Protein AF-0000000067771159 (afdb_homodimer)

Radius of gyration: 21.11 Å; Cα contacts (8 Å, |Δi|>4): 779; chains: 2; bounding box: 65×55×81 Å

Sequence (354 aa):
MKESKTNSKRLREYNITFMEEDADRLLLPHNGALVISLNVLYFKIKGVIVDLGSSANIMQWRVLEQAKLTRSIIPATKLLFEFNLTSVTTGGEILLLTNAKGVMKTILFEVVDGDIGYNIILGRPWLHEMKVVPSTYHRLFKFSTPEGIKQIRGDQPAARDMNAISISSSKGKERAAMKESKTNSKRLREYNITFMEEDADRLLLPHNGALVISLNVLYFKIKGVIVDLGSSANIMQWRVLEQAKLTRSIIPATKLLFEFNLTSVTTGGEILLLTNAKGVMKTILFEVVDGDIGYNIILGRPWLHEMKVVPSTYHRLFKFSTPEGIKQIRGDQPAARDMNAISISSSKGKERAA

Organism: Nicotiana tabacum (NCBI:txid4097)

Structure (mmCIF, N/CA/C/O backbone):
data_AF-0000000067771159-model_v1
#
loop_
_entity.id
_entity.type
_entity.pdbx_description
1 pol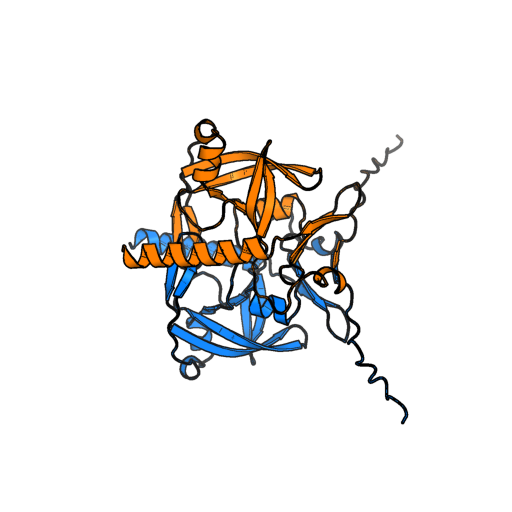ymer 'Uncharacterized protein'
#
loop_
_atom_site.group_PDB
_atom_site.id
_atom_site.type_symbol
_atom_site.label_atom_id
_atom_site.label_alt_id
_atom_site.label_comp_id
_atom_site.label_asym_id
_atom_site.label_entity_id
_atom_site.label_seq_id
_atom_site.pdbx_PDB_ins_code
_atom_site.Cartn_x
_atom_site.Cartn_y
_atom_site.Cartn_z
_atom_site.occupancy
_atom_site.B_iso_or_equiv
_atom_site.auth_seq_id
_atom_site.auth_comp_id
_atom_site.auth_asym_id
_atom_site.auth_atom_id
_atom_site.pdbx_PDB_model_num
ATOM 1 N N . MET A 1 1 ? -37 -10.336 -36.406 1 36.06 1 MET A N 1
ATOM 2 C CA . MET A 1 1 ? -35.625 -10.602 -35.969 1 36.06 1 MET A CA 1
ATOM 3 C C . MET A 1 1 ? -35.469 -10.195 -34.5 1 36.06 1 MET A C 1
ATOM 5 O O . MET A 1 1 ? -35.562 -9.008 -34.156 1 36.06 1 MET A O 1
ATOM 9 N N . LYS A 1 2 ? -35.781 -11.164 -33.594 1 39 2 LYS A N 1
ATOM 10 C CA . LYS A 1 2 ? -35.75 -11.031 -32.125 1 39 2 LYS A CA 1
ATOM 11 C C . LYS A 1 2 ? -34.344 -10.703 -31.641 1 39 2 LYS A C 1
ATOM 13 O O . LYS A 1 2 ? -33.375 -11.422 -31.953 1 39 2 LYS A O 1
ATOM 18 N N . GLU A 1 3 ? -34.031 -9.484 -31.375 1 35.53 3 GLU A N 1
ATOM 19 C CA . GLU A 1 3 ? -32.781 -9.062 -30.719 1 35.53 3 GLU A CA 1
ATOM 20 C C . GLU A 1 3 ? -32.594 -9.812 -29.406 1 35.53 3 GLU A C 1
ATOM 22 O O . GLU A 1 3 ? -33.469 -9.797 -28.531 1 35.53 3 GLU A O 1
ATOM 27 N N . SER A 1 4 ? -31.984 -10.992 -29.422 1 32.31 4 SER A N 1
ATOM 28 C CA . SER A 1 4 ? -31.5 -11.633 -28.203 1 32.31 4 SER A CA 1
ATOM 29 C C . SER A 1 4 ? -30.688 -10.656 -27.359 1 32.31 4 SER A C 1
ATOM 31 O O . SER A 1 4 ? -29.625 -10.203 -27.766 1 32.31 4 SER A O 1
ATOM 33 N N . LYS A 1 5 ? -31.375 -9.875 -26.578 1 38.28 5 LYS A N 1
ATOM 34 C CA . LYS A 1 5 ? -30.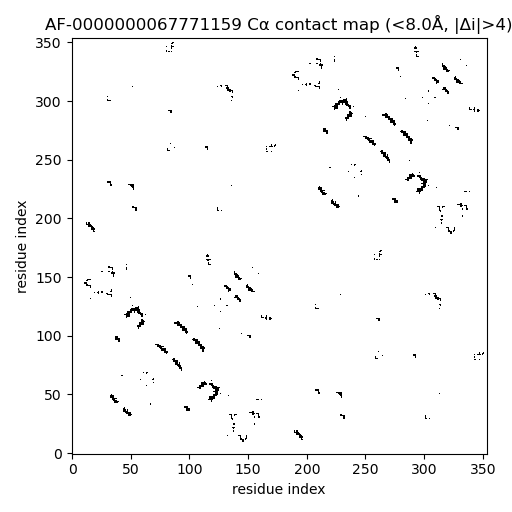688 -9.188 -25.484 1 38.28 5 LYS A CA 1
ATOM 35 C C . LYS A 1 5 ? -29.719 -10.133 -24.766 1 38.28 5 LYS A C 1
ATOM 37 O O . LYS A 1 5 ? -30.156 -11.117 -24.156 1 38.28 5 LYS A O 1
ATOM 42 N N . THR A 1 6 ? -28.562 -10.484 -25.344 1 33.16 6 THR A N 1
ATOM 43 C CA . THR A 1 6 ? -27.531 -11.125 -24.547 1 33.16 6 THR A CA 1
ATOM 44 C C . THR A 1 6 ? -27.469 -10.539 -23.141 1 33.16 6 THR A C 1
ATOM 46 O O . THR A 1 6 ? -27.203 -9.344 -22.969 1 33.16 6 THR A O 1
ATOM 49 N N . ASN A 1 7 ? -28.297 -10.883 -22.281 1 37.25 7 ASN A N 1
ATOM 50 C CA . ASN A 1 7 ? -28.141 -10.656 -20.844 1 37.25 7 ASN A CA 1
ATOM 51 C C . ASN A 1 7 ? -26.719 -10.922 -20.375 1 37.25 7 ASN A C 1
ATOM 53 O O . ASN A 1 7 ? -26.297 -12.078 -20.266 1 37.25 7 ASN A O 1
ATOM 57 N N . SER A 1 8 ? -25.766 -10.32 -20.938 1 39.59 8 SER A N 1
ATOM 58 C CA . SER A 1 8 ? -24.453 -10.469 -20.312 1 39.59 8 SER A CA 1
ATOM 59 C C . SER A 1 8 ? -24.578 -10.586 -18.797 1 39.59 8 SER A C 1
ATOM 61 O O . SER A 1 8 ? -25.141 -9.703 -18.141 1 39.59 8 SER A O 1
ATOM 63 N N . LYS A 1 9 ? -24.938 -11.641 -18.297 1 38.69 9 LYS A N 1
ATOM 64 C CA . LYS A 1 9 ? -24.938 -11.961 -16.875 1 38.69 9 LYS A CA 1
ATOM 65 C C . LYS A 1 9 ? -23.828 -11.227 -16.141 1 38.69 9 LYS A C 1
ATOM 67 O O . LYS A 1 9 ? -22.641 -11.539 -16.312 1 38.69 9 LYS A O 1
ATOM 72 N N . ARG A 1 10 ? -23.891 -9.992 -15.984 1 45.91 10 ARG A N 1
ATOM 73 C CA . ARG A 1 10 ? -22.984 -9.297 -15.07 1 45.91 10 ARG A CA 1
ATOM 74 C C . ARG A 1 10 ? -22.766 -10.109 -13.805 1 45.91 10 ARG A C 1
ATOM 76 O O . ARG A 1 10 ? -23.719 -10.492 -13.125 1 45.91 10 ARG A O 1
ATOM 83 N N . LEU A 1 11 ? -21.797 -10.992 -13.781 1 52.62 11 LEU A N 1
ATOM 84 C CA . LEU A 1 11 ? -21.422 -11.727 -12.586 1 52.62 11 LEU A CA 1
ATOM 85 C C . LEU A 1 11 ? -21.703 -10.906 -11.328 1 52.62 11 LEU A C 1
ATOM 87 O O . LEU A 1 11 ? -21.422 -9.711 -11.289 1 52.62 11 LEU A O 1
ATOM 91 N N . ARG A 1 12 ? -22.703 -11.258 -10.594 1 59.88 12 ARG A N 1
ATOM 92 C CA . ARG A 1 12 ? -23.094 -10.617 -9.344 1 59.88 12 ARG A CA 1
ATOM 93 C C . ARG A 1 12 ? -21.859 -10.258 -8.516 1 59.88 12 ARG A C 1
ATOM 95 O O . ARG A 1 12 ? -21 -11.102 -8.266 1 59.88 12 ARG A O 1
ATOM 102 N N . GLU A 1 13 ? -21.422 -9.008 -8.555 1 77.5 13 GLU A N 1
ATOM 103 C CA . GLU A 1 13 ? -20.359 -8.539 -7.664 1 77.5 13 GLU A CA 1
ATOM 104 C C . GLU A 1 13 ? -20.938 -8.125 -6.312 1 77.5 13 GLU A C 1
ATOM 106 O O . GLU A 1 13 ? -21.984 -7.488 -6.242 1 77.5 13 GLU A O 1
ATOM 111 N N . TYR A 1 14 ? -20.375 -8.742 -5.352 1 87.56 14 TYR A N 1
ATOM 112 C CA . TYR A 1 14 ? -20.766 -8.469 -3.973 1 87.56 14 TYR A CA 1
ATOM 113 C C . TYR A 1 14 ? -20.062 -7.234 -3.439 1 87.56 14 TYR A C 1
ATOM 115 O O . TYR A 1 14 ? -18.922 -6.953 -3.824 1 87.56 14 TYR A O 1
ATOM 123 N N . ASN A 1 15 ? -20.812 -6.559 -2.633 1 94.75 15 ASN A N 1
ATOM 124 C CA . ASN A 1 15 ? -20.203 -5.402 -1.986 1 94.75 15 ASN A CA 1
ATOM 125 C C . ASN A 1 15 ? -19.203 -5.816 -0.907 1 94.75 15 ASN A C 1
ATOM 127 O O . ASN A 1 15 ? -19.484 -6.711 -0.106 1 94.75 15 ASN A O 1
ATOM 131 N N . ILE A 1 16 ? -18.109 -5.297 -0.952 1 97.75 16 ILE A N 1
ATOM 132 C CA . ILE A 1 16 ? -17.094 -5.562 0.052 1 97.75 16 ILE A CA 1
ATOM 133 C C . ILE A 1 16 ? -17.312 -4.66 1.265 1 97.75 16 ILE A C 1
ATOM 135 O O . ILE A 1 16 ? -17.438 -3.441 1.125 1 97.75 16 ILE A O 1
ATOM 139 N N . THR A 1 17 ? -17.328 -5.27 2.465 1 98.12 17 THR A N 1
ATOM 140 C CA . THR A 1 17 ? -17.625 -4.508 3.672 1 98.12 17 THR A CA 1
ATOM 141 C C . THR A 1 17 ? -16.562 -4.746 4.742 1 98.12 17 THR A C 1
ATOM 143 O O . THR A 1 17 ? -16.125 -5.883 4.945 1 98.12 17 THR A O 1
ATOM 146 N N . PHE A 1 18 ? -16.141 -3.709 5.363 1 97.88 18 PHE A N 1
ATOM 147 C CA . PHE A 1 18 ? -15.281 -3.76 6.535 1 97.88 18 PHE A CA 1
ATOM 148 C C . PHE A 1 18 ? -16 -3.238 7.77 1 97.88 18 PHE A C 1
ATOM 150 O O . PHE A 1 18 ? -16.656 -2.195 7.715 1 97.88 18 PHE A O 1
ATOM 157 N N . MET A 1 19 ? -15.898 -3.951 8.781 1 95.56 19 MET A N 1
ATOM 158 C CA . MET A 1 19 ? -16.5 -3.604 10.07 1 95.56 19 MET A CA 1
ATOM 159 C C . MET A 1 19 ? -15.438 -3.561 11.172 1 95.56 19 MET A C 1
ATOM 161 O O . MET A 1 19 ? -14.352 -4.109 11.008 1 95.56 19 MET A O 1
ATOM 165 N N . GLU A 1 20 ? -15.789 -2.889 12.266 1 92.56 20 GLU A N 1
ATOM 166 C CA . GLU A 1 20 ? -14.859 -2.84 13.391 1 92.56 20 GLU A CA 1
ATOM 167 C C . GLU A 1 20 ? -14.531 -4.242 13.898 1 92.56 20 GLU A C 1
ATOM 169 O O . GLU A 1 20 ? -13.406 -4.496 14.336 1 92.56 20 GLU A O 1
ATOM 174 N N . GLU A 1 21 ? -15.484 -5.152 13.766 1 93.62 21 GLU A N 1
ATOM 175 C CA . GLU A 1 21 ? -15.32 -6.527 14.219 1 93.62 21 GLU A CA 1
ATOM 176 C C . GLU A 1 21 ? -14.227 -7.246 13.43 1 93.62 21 GLU A C 1
ATOM 178 O O . GLU A 1 21 ? -13.688 -8.258 13.883 1 93.62 21 GLU A O 1
ATOM 183 N N . ASP A 1 22 ? -13.938 -6.75 12.266 1 95.38 22 ASP A N 1
ATOM 184 C CA . ASP A 1 22 ? -12.867 -7.328 11.461 1 95.38 22 ASP A CA 1
ATOM 185 C C . ASP A 1 22 ? -11.523 -7.199 12.164 1 95.38 22 ASP A C 1
ATOM 187 O O . ASP A 1 22 ? -10.578 -7.934 11.852 1 95.38 22 ASP A O 1
ATOM 191 N N . ALA A 1 23 ? -11.398 -6.258 13.125 1 93.31 23 ALA A N 1
ATOM 192 C CA . ALA A 1 23 ? -10.133 -6.004 13.805 1 93.31 23 ALA A CA 1
ATOM 193 C C . ALA A 1 23 ? -10.109 -6.652 15.18 1 93.31 23 ALA A C 1
ATOM 195 O O . ALA A 1 23 ? -9.133 -6.508 15.93 1 93.31 23 ALA A O 1
ATOM 196 N N . ASP A 1 24 ? -11.094 -7.383 15.594 1 88.88 24 ASP A N 1
ATOM 197 C CA . ASP A 1 24 ? -11.258 -7.871 16.953 1 88.88 24 ASP A CA 1
ATOM 198 C C . ASP A 1 24 ? -10.141 -8.844 17.344 1 88.88 24 ASP A C 1
ATOM 200 O O . ASP A 1 24 ? -9.719 -8.891 18.5 1 88.88 24 ASP A O 1
ATOM 204 N N . ARG A 1 25 ? -9.586 -9.539 16.516 1 87.38 25 ARG A N 1
ATOM 205 C CA . ARG A 1 25 ? -8.602 -10.57 16.844 1 87.38 25 ARG A CA 1
ATOM 206 C C . ARG A 1 25 ? -7.188 -10.008 16.812 1 87.38 25 ARG A C 1
ATOM 208 O O . ARG A 1 25 ? -6.223 -10.719 17.125 1 87.38 25 ARG A O 1
ATOM 215 N N . LEU A 1 26 ? -7.102 -8.758 16.672 1 91.19 26 LEU A N 1
ATOM 216 C CA . LEU A 1 26 ? -5.785 -8.164 16.5 1 91.19 26 LEU A CA 1
ATOM 217 C C . LEU A 1 26 ? -5.293 -7.531 17.797 1 91.19 26 LEU A C 1
ATOM 219 O O . LEU A 1 26 ? -6.094 -7.094 18.625 1 91.19 26 LEU A O 1
ATOM 223 N N . LEU A 1 27 ? -4.02 -7.621 18 1 89.94 27 LEU A N 1
ATOM 224 C CA . LEU A 1 27 ? -3.371 -6.828 19.047 1 89.94 27 LEU A CA 1
ATOM 225 C C . LEU A 1 27 ? -3.254 -5.367 18.625 1 89.94 27 LEU A C 1
ATOM 227 O O . LEU A 1 27 ? -2.475 -5.039 17.719 1 89.94 27 LEU A O 1
ATOM 231 N N . LEU A 1 28 ? -4.055 -4.527 19.312 1 87.19 28 LEU A N 1
ATOM 232 C CA . LEU A 1 28 ? -4.055 -3.102 19 1 87.19 28 LEU A CA 1
ATOM 233 C C . LEU A 1 28 ? -3.428 -2.297 20.125 1 87.19 28 LEU A C 1
ATOM 235 O O . LEU A 1 28 ? -3.475 -2.713 21.297 1 87.19 28 LEU A O 1
ATOM 239 N N . PRO A 1 29 ? -2.893 -1.145 19.859 1 88.56 29 PRO A N 1
ATOM 240 C CA . PRO A 1 29 ? -2.627 -0.574 18.547 1 88.56 29 PRO A CA 1
ATOM 241 C C . PRO A 1 29 ? -1.479 -1.272 17.812 1 88.56 29 PRO A C 1
ATOM 243 O O . PRO A 1 29 ? -0.676 -1.965 18.453 1 88.56 29 PRO A O 1
ATOM 246 N N . HIS A 1 30 ? -1.478 -1.243 16.484 1 89.56 30 HIS A N 1
ATOM 247 C CA . HIS A 1 30 ? -0.377 -1.76 15.688 1 89.56 30 HIS A CA 1
ATOM 248 C C . HIS A 1 30 ? -0.107 -0.863 14.484 1 89.56 30 HIS A C 1
ATOM 250 O O . HIS A 1 30 ? -0.927 -0.006 14.141 1 89.56 30 HIS A O 1
ATOM 256 N N . ASN A 1 31 ? 1.05 -1.065 13.852 1 89.38 31 ASN A N 1
ATOM 257 C CA . ASN A 1 31 ? 1.442 -0.383 12.617 1 89.38 31 ASN A CA 1
ATOM 258 C C . ASN A 1 31 ? 2.074 -1.347 11.617 1 89.38 31 ASN A C 1
ATOM 260 O O . ASN A 1 31 ? 2.918 -0.949 10.812 1 89.38 31 ASN A O 1
ATOM 264 N N . GLY A 1 32 ? 1.681 -2.496 11.766 1 91.75 32 GLY A N 1
ATOM 265 C CA . GLY A 1 32 ? 2.291 -3.527 10.945 1 91.75 32 GLY A CA 1
ATOM 266 C C . GLY A 1 32 ? 1.777 -3.533 9.516 1 91.75 32 GLY A C 1
ATOM 267 O O . GLY A 1 32 ? 0.636 -3.145 9.266 1 91.75 32 GLY A O 1
ATOM 268 N N . ALA A 1 33 ? 2.572 -3.994 8.641 1 94.62 33 ALA A N 1
ATOM 269 C CA . ALA A 1 33 ? 2.18 -4.195 7.246 1 94.62 33 ALA A CA 1
ATOM 270 C C . ALA A 1 33 ? 1.234 -5.383 7.105 1 94.62 33 ALA A C 1
ATOM 272 O O . ALA A 1 33 ? 1.029 -6.137 8.062 1 94.62 33 ALA A O 1
ATOM 273 N N . LEU A 1 34 ? 0.601 -5.438 5.973 1 97.38 34 LEU A N 1
ATOM 274 C CA . LEU A 1 34 ? -0.256 -6.578 5.676 1 97.38 34 LEU A CA 1
ATOM 275 C C . LEU A 1 34 ? 0.542 -7.703 5.023 1 97.38 34 LEU A C 1
ATOM 277 O O . LEU A 1 34 ? 0.787 -7.672 3.814 1 97.38 34 LEU A O 1
ATOM 281 N N . VAL A 1 35 ? 0.933 -8.633 5.883 1 96.88 35 VAL A N 1
ATOM 282 C CA . VAL A 1 35 ? 1.697 -9.797 5.438 1 96.88 35 VAL A CA 1
ATOM 283 C C . VAL A 1 35 ? 0.819 -11.039 5.488 1 96.88 35 VAL A C 1
ATOM 285 O O . VAL A 1 35 ? 0.224 -11.344 6.523 1 96.88 35 VAL A O 1
ATOM 288 N N . ILE A 1 36 ? 0.768 -11.719 4.344 1 97.94 36 ILE A N 1
ATOM 289 C CA . ILE A 1 36 ? -0.101 -12.891 4.242 1 97.94 36 ILE A CA 1
ATOM 290 C C . ILE A 1 36 ? 0.695 -14.078 3.709 1 97.94 36 ILE A C 1
ATOM 292 O O . ILE A 1 36 ? 1.914 -14 3.545 1 97.94 36 ILE A O 1
ATOM 296 N N . SER A 1 37 ? -0.02 -15.188 3.629 1 97.81 37 SER A N 1
ATOM 297 C CA . SER A 1 37 ? 0.434 -16.344 2.854 1 97.81 37 SER A CA 1
ATOM 298 C C . SER A 1 37 ? -0.396 -16.516 1.587 1 97.81 37 SER A C 1
ATOM 300 O O . SER A 1 37 ? -1.604 -16.266 1.591 1 97.81 37 SER A O 1
ATOM 302 N N . LEU A 1 38 ? 0.254 -16.891 0.572 1 98.25 38 LEU A N 1
ATOM 303 C CA . LEU A 1 38 ? -0.395 -17.078 -0.72 1 98.25 38 LEU A CA 1
ATOM 304 C C . LEU A 1 38 ? 0.023 -18.406 -1.343 1 98.25 38 LEU A C 1
ATOM 306 O O . LEU A 1 38 ? 1.2 -18.766 -1.307 1 98.25 38 LEU A O 1
ATOM 310 N N . ASN A 1 39 ? -0.953 -19.109 -1.887 1 98.5 39 ASN A N 1
ATOM 311 C CA . ASN A 1 39 ? -0.613 -20.312 -2.629 1 98.5 39 ASN A CA 1
ATOM 312 C C . ASN A 1 39 ? -0.165 -20 -4.051 1 98.5 39 ASN A C 1
ATOM 314 O O . ASN A 1 39 ? -0.888 -19.328 -4.801 1 98.5 39 ASN A O 1
ATOM 318 N N . VAL A 1 40 ? 0.96 -20.375 -4.344 1 98.31 40 VAL A N 1
ATOM 319 C CA . VAL A 1 40 ? 1.534 -20.266 -5.68 1 98.31 40 VAL A CA 1
ATOM 320 C C . VAL A 1 40 ? 1.913 -21.656 -6.191 1 98.31 40 VAL A C 1
ATOM 322 O O . VAL A 1 40 ? 2.725 -22.344 -5.578 1 98.31 40 VAL A O 1
ATOM 325 N N . LEU A 1 41 ? 1.349 -22 -7.305 1 97.25 41 LEU A N 1
ATOM 326 C CA . LEU A 1 41 ? 1.448 -23.375 -7.77 1 97.25 41 LEU A CA 1
ATOM 327 C C 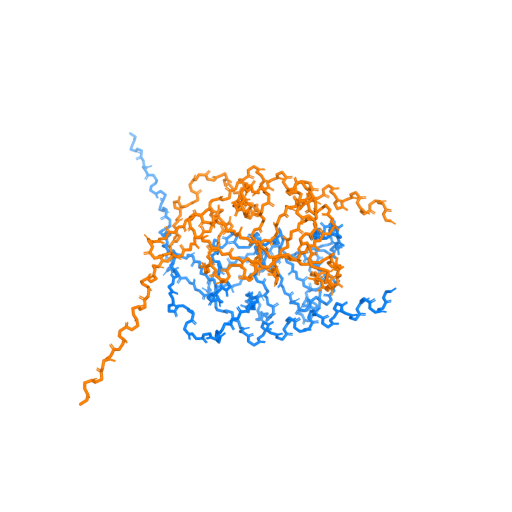. LEU A 1 41 ? 1.084 -24.359 -6.652 1 97.25 41 LEU A C 1
ATOM 329 O O . LEU A 1 41 ? -0.033 -24.312 -6.129 1 97.25 41 LEU A O 1
ATOM 333 N N . TYR A 1 42 ? 1.995 -25.188 -6.18 1 95.06 42 TYR A N 1
ATOM 334 C CA . TYR A 1 42 ? 1.705 -26.172 -5.145 1 95.06 42 TYR A CA 1
ATOM 335 C C . TYR A 1 42 ? 2.361 -25.797 -3.824 1 95.06 42 TYR A C 1
ATOM 337 O O . TYR A 1 42 ? 2.381 -26.594 -2.881 1 95.06 42 TYR A O 1
ATOM 345 N N . PHE A 1 43 ? 2.775 -24.547 -3.744 1 97.12 43 PHE A N 1
ATOM 346 C CA . PHE A 1 43 ? 3.486 -24.094 -2.557 1 97.12 43 PHE A CA 1
ATOM 347 C C . PHE A 1 43 ? 2.684 -23.031 -1.819 1 97.12 43 PHE A C 1
ATOM 349 O O . PHE A 1 43 ? 2.062 -22.172 -2.445 1 97.12 43 PHE A O 1
ATOM 356 N N . LYS A 1 44 ? 2.662 -23.203 -0.556 1 97.38 44 LYS A N 1
ATOM 357 C CA . LYS A 1 44 ? 2.199 -22.094 0.271 1 97.38 44 LYS A CA 1
ATOM 358 C C . LYS A 1 44 ? 3.35 -21.156 0.624 1 97.38 44 LYS A C 1
ATOM 360 O O . LYS A 1 44 ? 4.23 -21.516 1.406 1 97.38 44 LYS A O 1
ATOM 365 N N . ILE A 1 45 ? 3.355 -20 0.049 1 97.19 45 ILE A N 1
ATOM 366 C CA . ILE A 1 45 ? 4.441 -19.062 0.267 1 97.19 45 ILE A CA 1
ATOM 367 C C . ILE A 1 45 ? 4.074 -18.109 1.401 1 97.19 45 ILE A C 1
ATOM 369 O O . ILE A 1 45 ? 3.039 -17.438 1.349 1 97.19 45 ILE A O 1
ATOM 373 N N . LYS A 1 46 ? 4.898 -18.031 2.42 1 95.56 46 LYS A N 1
ATOM 374 C CA . LYS A 1 46 ? 4.758 -17.094 3.518 1 95.56 46 LYS A CA 1
ATOM 375 C C . LYS A 1 46 ? 5.535 -15.805 3.234 1 95.56 46 LYS A C 1
ATOM 377 O O . LYS A 1 46 ? 6.305 -15.734 2.273 1 95.56 46 LYS A O 1
ATOM 382 N N . GLY A 1 47 ? 5.227 -14.781 4.039 1 94.38 47 GLY A N 1
ATOM 383 C CA . GLY A 1 47 ? 5.984 -13.555 3.891 1 94.38 47 GLY A CA 1
ATOM 384 C C . GLY A 1 47 ? 5.641 -12.789 2.627 1 94.38 47 GLY A C 1
ATOM 385 O O . GLY A 1 47 ? 6.527 -12.266 1.95 1 94.38 47 GLY A O 1
ATOM 386 N N . VAL A 1 48 ? 4.363 -12.805 2.266 1 96.88 48 VAL A N 1
ATOM 387 C CA . VAL A 1 48 ? 3.854 -12.055 1.122 1 96.88 48 VAL A CA 1
ATOM 388 C C . VAL A 1 48 ? 3.283 -10.719 1.595 1 96.88 48 VAL A C 1
ATOM 390 O O . VAL A 1 48 ? 2.297 -10.688 2.336 1 96.88 48 VAL A O 1
ATOM 393 N N . ILE A 1 49 ? 3.893 -9.648 1.182 1 96 49 ILE A N 1
ATOM 394 C CA . ILE A 1 49 ? 3.402 -8.344 1.606 1 96 49 ILE A CA 1
ATOM 395 C C . ILE A 1 49 ? 2.48 -7.766 0.537 1 96 49 ILE A C 1
ATOM 397 O O . ILE A 1 49 ? 2.734 -7.914 -0.661 1 96 49 ILE A O 1
ATOM 401 N N . VAL A 1 50 ? 1.332 -7.23 0.944 1 97.5 50 VAL A N 1
ATOM 402 C CA . VAL A 1 50 ? 0.415 -6.5 0.074 1 97.5 50 VAL A CA 1
ATOM 403 C C . VAL A 1 50 ? 0.821 -5.027 0.013 1 97.5 50 VAL A C 1
ATOM 405 O O . VAL A 1 50 ? 0.861 -4.348 1.039 1 97.5 50 VAL A O 1
ATOM 408 N N . ASP A 1 51 ? 1.146 -4.551 -1.154 1 94.88 51 ASP A N 1
ATOM 409 C CA . ASP A 1 51 ? 1.695 -3.205 -1.28 1 94.88 51 ASP A CA 1
ATOM 410 C C . ASP A 1 51 ? 1.002 -2.432 -2.4 1 94.88 51 ASP A C 1
ATOM 412 O O . ASP A 1 51 ? 1.372 -2.557 -3.568 1 94.88 51 ASP A O 1
ATOM 416 N N . LEU A 1 52 ? 0.121 -1.478 -2.041 1 96.06 52 LEU A N 1
ATOM 417 C CA . LEU A 1 52 ? -0.623 -0.67 -3.002 1 96.06 52 LEU A CA 1
ATOM 418 C C . LEU A 1 52 ? 0.301 0.309 -3.719 1 96.06 52 LEU A C 1
ATOM 420 O O . LEU A 1 52 ? -0.076 0.891 -4.738 1 96.06 52 LEU A O 1
ATOM 424 N N . GLY A 1 53 ? 1.444 0.481 -3.213 1 92.62 53 GLY A N 1
ATOM 425 C CA . GLY A 1 53 ? 2.395 1.401 -3.818 1 92.62 53 GLY A CA 1
ATOM 426 C C . GLY A 1 53 ? 3.232 0.761 -4.91 1 92.62 53 GLY A C 1
ATOM 427 O O . GLY A 1 53 ? 3.893 1.458 -5.68 1 92.62 53 GLY A O 1
ATOM 428 N N . SER A 1 54 ? 3.191 -0.511 -4.988 1 92.75 54 SER A N 1
ATOM 429 C CA . SER A 1 54 ? 4.047 -1.216 -5.938 1 92.75 54 SER A CA 1
ATOM 430 C C . SER A 1 54 ? 3.344 -1.4 -7.277 1 92.75 54 SER A C 1
ATOM 432 O O . SER A 1 54 ? 2.223 -1.912 -7.332 1 92.75 54 SER A O 1
ATOM 434 N N . SER A 1 55 ? 4.023 -1.025 -8.32 1 92.81 55 SER A N 1
ATOM 435 C CA . SER A 1 55 ? 3.475 -1.14 -9.664 1 92.81 55 SER A CA 1
ATOM 436 C C . SER A 1 55 ? 3.736 -2.523 -10.25 1 92.81 55 SER A C 1
ATOM 438 O O . SER A 1 55 ? 3.33 -2.811 -11.383 1 92.81 55 SER A O 1
ATOM 440 N N . ALA A 1 56 ? 4.332 -3.385 -9.477 1 94.56 56 ALA A N 1
ATOM 441 C CA . ALA A 1 56 ? 4.664 -4.73 -9.938 1 94.56 56 ALA A CA 1
ATOM 442 C C . ALA A 1 56 ? 4.449 -5.758 -8.836 1 94.56 56 ALA A C 1
ATOM 444 O O . ALA A 1 56 ? 4.43 -5.414 -7.648 1 94.56 56 ALA A O 1
ATOM 445 N N . ASN A 1 57 ? 4.207 -6.996 -9.289 1 97.19 57 ASN A N 1
ATOM 446 C CA . ASN A 1 57 ? 4.41 -8.133 -8.398 1 97.19 57 ASN A CA 1
ATOM 447 C C . ASN A 1 57 ? 5.871 -8.578 -8.391 1 97.19 57 ASN A C 1
ATOM 449 O O . ASN A 1 57 ? 6.465 -8.789 -9.445 1 97.19 57 ASN A O 1
ATOM 453 N N . ILE A 1 58 ? 6.402 -8.734 -7.211 1 95.62 58 ILE A N 1
ATOM 454 C CA . ILE A 1 58 ? 7.828 -9.039 -7.109 1 95.62 58 ILE A CA 1
ATOM 455 C C . ILE A 1 58 ? 8.023 -10.344 -6.344 1 95.62 58 ILE A C 1
ATOM 457 O O . ILE A 1 58 ? 7.355 -10.586 -5.332 1 95.62 58 ILE A O 1
ATOM 461 N N . MET A 1 59 ? 8.891 -11.164 -6.832 1 96.31 59 MET A N 1
ATOM 462 C CA . MET A 1 59 ? 9.266 -12.398 -6.152 1 96.31 59 MET A CA 1
ATOM 463 C C . MET A 1 59 ? 10.781 -12.5 -6.008 1 96.31 59 MET A C 1
ATOM 465 O O . MET A 1 59 ? 11.516 -12.219 -6.953 1 96.31 59 MET A O 1
ATOM 469 N N . GLN A 1 60 ? 11.164 -12.914 -4.898 1 94.12 60 GLN A N 1
ATOM 470 C CA . GLN A 1 60 ? 12.594 -13.078 -4.645 1 94.12 60 GLN A CA 1
ATOM 471 C C . GLN A 1 60 ? 13.141 -14.312 -5.352 1 94.12 60 GLN A C 1
ATOM 473 O O . GLN A 1 60 ? 12.484 -15.359 -5.383 1 94.12 60 GLN A O 1
ATOM 478 N N . TRP A 1 61 ? 14.32 -14.164 -5.758 1 94.06 61 TRP A N 1
ATOM 479 C CA . TRP A 1 61 ? 15 -15.258 -6.441 1 94.06 61 TRP A CA 1
ATOM 480 C C . TRP A 1 61 ? 15.07 -16.5 -5.555 1 94.06 61 TRP A C 1
ATOM 482 O O . TRP A 1 61 ? 14.891 -17.625 -6.031 1 94.06 61 TRP A O 1
ATOM 492 N N . ARG A 1 62 ? 15.32 -16.312 -4.316 1 92.88 62 ARG A N 1
ATOM 493 C CA . ARG A 1 62 ? 15.508 -17.422 -3.395 1 92.88 62 ARG A CA 1
ATOM 494 C C . ARG A 1 62 ? 14.25 -18.281 -3.303 1 92.88 62 ARG A C 1
ATOM 496 O O . ARG A 1 62 ? 14.328 -19.484 -3.078 1 92.88 62 ARG A O 1
ATOM 503 N N . VAL A 1 63 ? 13.109 -17.688 -3.447 1 95.06 63 VAL A N 1
ATOM 504 C CA . VAL A 1 63 ? 11.852 -18.422 -3.422 1 95.06 63 VAL A CA 1
ATOM 505 C C . VAL A 1 63 ? 11.789 -19.391 -4.605 1 95.06 63 VAL A C 1
ATOM 507 O O . VAL A 1 63 ? 11.422 -20.562 -4.445 1 95.06 63 VAL A O 1
ATOM 510 N N . LEU A 1 64 ? 12.211 -18.906 -5.75 1 96.62 64 LEU A N 1
ATOM 511 C CA . LEU A 1 64 ? 12.195 -19.719 -6.965 1 96.62 64 LEU A CA 1
ATOM 512 C C . LEU A 1 64 ? 13.266 -20.797 -6.906 1 96.62 64 LEU A C 1
ATOM 514 O O . LEU A 1 64 ? 13.062 -21.906 -7.414 1 96.62 64 LEU A O 1
ATOM 518 N N . GLU A 1 65 ? 14.344 -20.422 -6.32 1 95.62 65 GLU A N 1
ATOM 519 C CA . GLU A 1 65 ? 15.406 -21.406 -6.141 1 95.62 65 GLU A CA 1
ATOM 520 C C . GLU A 1 65 ? 14.938 -22.562 -5.258 1 95.62 65 GLU A C 1
ATOM 522 O O . GLU A 1 65 ? 15.133 -23.734 -5.602 1 95.62 65 GLU A O 1
ATOM 527 N N . GLN A 1 66 ? 14.328 -22.25 -4.156 1 95 66 GLN A N 1
ATOM 528 C CA . GLN A 1 66 ? 13.82 -23.266 -3.229 1 95 66 GLN A CA 1
ATOM 529 C C . GLN A 1 66 ? 12.758 -24.125 -3.889 1 95 66 GLN A C 1
ATOM 531 O O . GLN A 1 66 ? 12.664 -25.328 -3.615 1 95 66 GLN A O 1
ATOM 536 N N . ALA A 1 67 ? 12.008 -23.562 -4.781 1 95.94 67 ALA A N 1
ATOM 537 C CA . ALA A 1 67 ? 10.922 -24.266 -5.465 1 95.94 67 ALA A CA 1
ATOM 538 C C . ALA A 1 67 ? 11.43 -24.969 -6.719 1 95.94 67 ALA A C 1
ATOM 540 O O . ALA A 1 67 ? 10.664 -25.641 -7.414 1 95.94 67 ALA A O 1
ATOM 541 N N . LYS A 1 68 ? 12.719 -24.766 -7.074 1 96.5 68 LYS A N 1
ATOM 542 C CA . LYS A 1 68 ? 13.344 -25.359 -8.25 1 96.5 68 LYS A CA 1
ATOM 543 C C . LYS A 1 68 ? 12.648 -24.891 -9.531 1 96.5 68 LYS A C 1
ATOM 545 O O . LYS A 1 68 ? 12.375 -25.703 -10.422 1 96.5 68 LYS A O 1
ATOM 550 N N . LEU A 1 69 ? 12.422 -23.578 -9.586 1 97.12 69 LEU A N 1
ATOM 551 C CA . LEU A 1 69 ? 11.711 -23 -10.727 1 97.12 69 LEU A CA 1
ATOM 552 C C . LEU A 1 69 ? 12.586 -22 -11.461 1 97.12 69 LEU A C 1
ATOM 554 O O . LEU A 1 69 ? 12.109 -21.266 -12.328 1 97.12 69 LEU A O 1
ATOM 558 N N . THR A 1 70 ? 13.859 -21.922 -11.133 1 95.94 70 THR A N 1
ATOM 559 C CA . THR A 1 70 ? 14.734 -20.891 -11.688 1 95.94 70 THR A CA 1
ATOM 560 C C . THR A 1 70 ? 14.883 -21.062 -13.195 1 95.94 70 THR A C 1
ATOM 562 O O . THR A 1 70 ? 15.086 -20.094 -13.922 1 95.94 70 THR A O 1
ATOM 565 N N . ARG A 1 71 ? 14.695 -22.203 -13.766 1 95.81 71 ARG A N 1
ATOM 566 C CA . ARG A 1 71 ? 14.82 -22.453 -15.195 1 95.81 71 ARG A CA 1
ATOM 567 C C . ARG A 1 71 ? 13.648 -21.859 -15.969 1 95.81 71 ARG A C 1
ATOM 569 O O . ARG A 1 71 ? 13.727 -21.688 -17.188 1 95.81 71 ARG A O 1
ATOM 576 N N . SER A 1 72 ? 12.609 -21.625 -15.258 1 96.44 72 SER A N 1
ATOM 577 C CA . SER A 1 72 ? 11.406 -21.109 -15.898 1 96.44 72 SER A CA 1
ATOM 578 C C . SER A 1 72 ? 11.422 -19.594 -15.984 1 96.44 72 SER A C 1
ATOM 580 O O . SER A 1 72 ? 10.516 -18.984 -16.562 1 96.44 72 SER A O 1
ATOM 582 N N . ILE A 1 73 ? 12.445 -18.969 -15.438 1 97 73 ILE A N 1
ATOM 583 C CA . ILE A 1 73 ? 12.562 -17.516 -15.477 1 97 73 ILE A CA 1
ATOM 584 C C . ILE A 1 73 ? 12.898 -17.078 -16.891 1 97 73 ILE A C 1
ATOM 586 O O . ILE A 1 73 ? 13.828 -17.594 -17.516 1 97 73 ILE A O 1
ATOM 590 N N . ILE A 1 74 ? 12.07 -16.188 -17.391 1 96.94 74 ILE A N 1
ATOM 591 C CA . ILE A 1 74 ? 12.336 -15.555 -18.672 1 96.94 74 ILE A CA 1
ATOM 592 C C . ILE A 1 74 ? 13.273 -14.367 -18.484 1 96.94 74 ILE A C 1
ATOM 594 O O . ILE A 1 74 ? 12.938 -13.406 -17.797 1 96.94 74 ILE A O 1
ATOM 598 N N . PRO A 1 75 ? 14.398 -14.445 -19.156 1 92.81 75 PRO A N 1
ATOM 599 C CA . PRO A 1 75 ? 15.312 -13.32 -19.016 1 92.81 75 PRO A CA 1
ATOM 600 C C . PRO A 1 75 ? 14.719 -12 -19.5 1 92.81 75 PRO A C 1
ATOM 602 O O . PRO A 1 75 ? 14.188 -11.938 -20.625 1 92.81 75 PRO A O 1
ATOM 605 N N . ALA A 1 76 ? 14.617 -11.062 -18.625 1 90.19 76 ALA A N 1
ATOM 606 C CA . ALA A 1 76 ? 14.141 -9.703 -18.906 1 90.19 76 ALA A CA 1
ATOM 607 C C . ALA A 1 76 ? 14.695 -8.719 -17.875 1 90.19 76 ALA A C 1
ATOM 609 O O . ALA A 1 76 ? 14.656 -8.969 -16.672 1 90.19 76 ALA A O 1
ATOM 610 N N . THR A 1 77 ? 15.352 -7.754 -18.391 1 88 77 THR A N 1
ATOM 611 C CA . THR A 1 77 ? 15.906 -6.758 -17.484 1 88 77 THR A CA 1
ATOM 612 C C . THR A 1 77 ? 15.039 -5.5 -17.469 1 88 77 THR A C 1
ATOM 614 O O . THR A 1 77 ? 14.789 -4.902 -18.516 1 88 77 THR A O 1
ATOM 617 N N . LYS A 1 78 ? 14.562 -5.297 -16.297 1 90.12 78 LYS A N 1
ATOM 618 C CA . LYS A 1 78 ? 13.797 -4.074 -16.062 1 90.12 78 LYS A CA 1
ATOM 619 C C . LYS A 1 78 ? 14.32 -3.32 -14.844 1 90.12 78 LYS A C 1
ATOM 621 O O . LYS A 1 78 ? 14.969 -3.904 -13.977 1 90.12 78 LYS A O 1
ATOM 626 N N . LEU A 1 79 ? 14 -2.043 -14.914 1 88 79 LEU A N 1
ATOM 627 C CA . LEU A 1 79 ? 14.297 -1.225 -13.742 1 88 79 LEU A CA 1
ATOM 628 C C . LEU A 1 79 ? 13.039 -0.967 -12.93 1 88 79 LEU A C 1
ATOM 630 O O . LEU A 1 79 ? 12.016 -0.546 -13.469 1 88 79 LEU A O 1
ATOM 634 N N . LEU A 1 80 ? 13.148 -1.361 -11.68 1 87.12 80 LEU A N 1
ATOM 635 C CA . LEU A 1 80 ? 12.102 -1.009 -10.734 1 87.12 80 LEU A CA 1
ATOM 636 C C . LEU A 1 80 ? 12.508 0.192 -9.891 1 87.12 80 LEU A C 1
ATOM 638 O O . LEU A 1 80 ? 13.555 0.169 -9.234 1 87.12 80 LEU A O 1
ATOM 642 N N . PHE A 1 81 ? 11.641 1.139 -9.906 1 83.44 81 PHE A N 1
ATOM 643 C CA . PHE A 1 81 ? 12 2.381 -9.227 1 83.44 81 PHE A CA 1
ATOM 644 C C . PHE A 1 81 ? 11.398 2.422 -7.828 1 83.44 81 PHE A C 1
ATOM 646 O O . PHE A 1 81 ? 10.273 1.978 -7.613 1 83.44 81 PHE A O 1
ATOM 653 N N . GLU A 1 82 ? 12.242 2.963 -6.938 1 79.44 82 GLU A N 1
ATOM 654 C CA . GLU A 1 82 ? 11.82 3.098 -5.547 1 79.44 82 GLU A CA 1
ATOM 655 C C . GLU A 1 82 ? 11.586 4.562 -5.184 1 79.44 82 GLU A C 1
ATOM 657 O O . GLU A 1 82 ? 11.82 5.457 -5.996 1 79.44 82 GLU A O 1
ATOM 662 N N . PHE A 1 83 ? 10.992 4.82 -4.047 1 71.62 83 PHE A N 1
ATOM 663 C CA . PHE A 1 83 ? 10.578 6.152 -3.621 1 71.62 83 PHE A CA 1
ATOM 664 C C . PHE A 1 83 ? 11.781 7.074 -3.473 1 71.62 83 PHE A C 1
ATOM 666 O O . PHE A 1 83 ? 11.656 8.297 -3.594 1 71.62 83 PHE A O 1
ATOM 673 N N . ASN A 1 84 ? 12.961 6.512 -3.271 1 71.44 84 ASN A N 1
ATOM 674 C CA . ASN A 1 84 ? 14.141 7.352 -3.07 1 71.44 84 ASN A CA 1
ATOM 675 C C . ASN A 1 84 ? 14.922 7.539 -4.367 1 71.44 84 ASN A C 1
ATOM 677 O O . ASN A 1 84 ? 16.125 7.809 -4.336 1 71.44 84 ASN A O 1
ATOM 681 N N . LEU A 1 85 ? 14.352 7.305 -5.43 1 72.62 85 LEU A N 1
ATOM 682 C CA . LEU A 1 85 ? 14.914 7.559 -6.75 1 72.62 85 LEU A CA 1
ATOM 683 C C . LEU A 1 85 ? 15.992 6.535 -7.094 1 72.62 85 LEU A C 1
ATOM 685 O O . LEU A 1 85 ? 16.797 6.754 -8 1 72.62 85 LEU A O 1
ATOM 689 N N . THR A 1 86 ? 16.062 5.547 -6.266 1 77.69 86 THR A N 1
ATOM 690 C CA . THR A 1 86 ? 16.922 4.43 -6.625 1 77.69 86 THR A CA 1
ATOM 691 C C . THR A 1 86 ? 16.141 3.371 -7.398 1 77.69 86 THR A C 1
ATOM 693 O O . THR A 1 86 ? 14.906 3.422 -7.465 1 77.69 86 THR A O 1
ATOM 696 N N . SER A 1 87 ? 16.922 2.561 -8.023 1 81.06 87 SER A N 1
ATOM 697 C CA . SER A 1 87 ? 16.281 1.507 -8.805 1 81.06 87 SER A CA 1
ATOM 698 C C . SER A 1 87 ? 16.906 0.148 -8.523 1 81.06 87 SER A C 1
ATOM 700 O O . SER A 1 87 ? 18.016 0.074 -7.988 1 81.06 87 SER A O 1
ATOM 702 N N . VAL A 1 88 ? 16.125 -0.813 -8.805 1 83.56 88 VAL A N 1
ATOM 703 C CA . VAL A 1 88 ? 16.594 -2.195 -8.742 1 83.56 88 VAL A CA 1
ATOM 704 C C . VAL A 1 88 ? 16.406 -2.861 -10.102 1 83.56 88 VAL A C 1
ATOM 706 O O . VAL A 1 88 ? 15.383 -2.686 -10.758 1 83.56 88 VAL A O 1
ATOM 709 N N . THR A 1 89 ? 17.5 -3.531 -10.43 1 88.19 89 THR A N 1
ATOM 710 C CA . THR A 1 89 ? 17.422 -4.293 -11.664 1 88.19 89 THR A CA 1
ATOM 711 C C . THR A 1 89 ? 16.859 -5.688 -11.414 1 88.19 89 THR A C 1
ATOM 713 O O . THR A 1 89 ? 17.297 -6.387 -10.5 1 88.19 89 THR A O 1
ATOM 716 N N . THR A 1 90 ? 15.914 -6.062 -12.25 1 92.88 90 THR A N 1
ATOM 717 C CA . THR A 1 90 ? 15.336 -7.398 -12.102 1 92.88 90 THR A CA 1
ATOM 718 C C . THR A 1 90 ? 16.188 -8.438 -12.82 1 92.88 90 THR A C 1
ATOM 720 O O . THR A 1 90 ? 16.891 -8.117 -13.781 1 92.88 90 THR A O 1
ATOM 723 N N . GLY A 1 91 ? 16.141 -9.695 -12.273 1 92.62 91 GLY A N 1
ATOM 724 C CA . GLY A 1 91 ? 16.828 -10.812 -12.906 1 92.62 91 GLY A CA 1
ATOM 725 C C . GLY A 1 91 ? 16 -11.492 -13.984 1 92.62 91 GLY A C 1
ATOM 726 O O . GLY A 1 91 ? 16.5 -12.367 -14.695 1 92.62 91 GLY A O 1
ATOM 727 N N . GLY A 1 92 ? 14.797 -11.109 -14.117 1 96.88 92 GLY A N 1
ATOM 728 C CA . GLY A 1 92 ? 13.875 -11.711 -15.07 1 96.88 92 GLY A CA 1
ATOM 729 C C . GLY A 1 92 ? 12.43 -11.672 -14.609 1 96.88 92 GLY A C 1
ATOM 730 O O . GLY A 1 92 ? 12.086 -10.922 -13.695 1 96.88 92 GLY A O 1
ATOM 731 N N . GLU A 1 93 ? 11.633 -12.344 -15.422 1 98.06 93 GLU A N 1
ATOM 732 C CA . GLU A 1 93 ? 10.203 -12.43 -15.125 1 98.06 93 GLU A CA 1
ATOM 733 C C . GLU A 1 93 ? 9.719 -13.875 -15.172 1 98.06 93 GLU A C 1
ATOM 735 O O . GLU A 1 93 ? 10.328 -14.719 -15.836 1 98.06 93 GLU A O 1
ATOM 740 N N . ILE A 1 94 ? 8.664 -14.141 -14.469 1 98.19 94 ILE A N 1
ATOM 741 C CA . ILE A 1 94 ? 8.102 -15.484 -14.461 1 98.19 94 ILE A CA 1
ATOM 742 C C . ILE A 1 94 ? 6.586 -15.406 -14.258 1 98.19 94 ILE A C 1
ATOM 744 O O . ILE A 1 94 ? 6.098 -14.594 -13.477 1 98.19 94 ILE A O 1
ATOM 748 N N . LEU A 1 95 ? 5.852 -16.188 -15.008 1 98.31 95 LEU A N 1
ATOM 749 C CA . LEU A 1 95 ? 4.41 -16.328 -14.859 1 98.31 95 LEU A CA 1
ATOM 750 C C . LEU A 1 95 ? 4.078 -17.531 -13.977 1 98.31 95 LEU A C 1
ATOM 752 O O . LEU A 1 95 ? 4.512 -18.656 -14.266 1 98.31 95 LEU A O 1
ATOM 756 N N . LEU A 1 96 ? 3.359 -17.312 -12.945 1 98.44 96 LEU A N 1
ATOM 757 C CA . LEU A 1 96 ? 3 -18.406 -12.047 1 98.44 96 LEU A CA 1
ATOM 758 C C . LEU A 1 96 ? 1.518 -18.344 -11.695 1 98.44 96 LEU A C 1
ATOM 760 O O . LEU A 1 96 ? 0.95 -17.266 -11.539 1 98.44 96 LEU A O 1
ATOM 764 N N . LEU A 1 97 ? 0.944 -19.484 -11.516 1 98.44 97 LEU A N 1
ATOM 765 C CA . LEU A 1 97 ? -0.441 -19.625 -11.07 1 98.44 97 LEU A CA 1
ATOM 766 C C . LEU A 1 97 ? -0.558 -19.391 -9.57 1 98.44 97 LEU A C 1
ATOM 768 O O . LEU A 1 97 ? 0.155 -20.031 -8.789 1 98.44 97 LEU A O 1
ATOM 772 N N . THR A 1 98 ? -1.378 -18.469 -9.211 1 98.56 98 THR A N 1
ATOM 773 C CA . THR A 1 98 ? -1.681 -18.219 -7.809 1 98.56 98 THR A CA 1
ATOM 774 C C . THR A 1 98 ? -3.09 -18.703 -7.469 1 98.56 98 THR A C 1
ATOM 776 O O . THR A 1 98 ? -3.951 -18.781 -8.352 1 98.56 98 THR A O 1
ATOM 779 N N . ASN A 1 99 ? -3.266 -19.047 -6.246 1 98.44 99 ASN A N 1
ATOM 780 C CA . ASN A 1 99 ? -4.57 -19.438 -5.715 1 98.44 99 ASN A CA 1
ATOM 781 C C . ASN A 1 99 ? -4.895 -18.672 -4.43 1 98.44 99 ASN A C 1
ATOM 783 O O . ASN A 1 99 ? -4.223 -18.859 -3.416 1 98.44 99 ASN A O 1
ATOM 787 N N . ALA A 1 100 ? -5.887 -17.875 -4.527 1 98.06 100 ALA A N 1
ATOM 788 C CA . ALA A 1 100 ? -6.402 -17.156 -3.361 1 98.06 100 ALA A CA 1
ATOM 789 C C . ALA A 1 100 ? -7.832 -17.594 -3.043 1 98.06 100 ALA A C 1
ATOM 791 O O . ALA A 1 100 ? -8.781 -17.109 -3.66 1 98.06 100 ALA A O 1
ATOM 792 N N . LYS A 1 101 ? -7.969 -18.438 -2.033 1 97.44 101 LYS A N 1
ATOM 793 C CA . LYS A 1 101 ? -9.273 -18.922 -1.575 1 97.44 101 LYS A CA 1
ATOM 794 C C . LYS A 1 101 ? -10.094 -19.484 -2.732 1 97.44 101 LYS A C 1
ATOM 796 O O . LYS A 1 101 ? -11.266 -19.125 -2.9 1 97.44 101 LYS A O 1
ATOM 801 N N . GLY A 1 102 ? -9.445 -20.188 -3.596 1 96.25 102 GLY A N 1
ATOM 802 C CA . GLY A 1 102 ? -10.141 -20.875 -4.664 1 96.25 102 GLY A CA 1
ATOM 803 C C . GLY A 1 102 ? -10.125 -20.125 -5.98 1 96.25 102 GLY A C 1
ATOM 804 O O . GLY A 1 102 ? -10.531 -20.672 -7.016 1 96.25 102 GLY A O 1
ATOM 805 N N . VAL A 1 103 ? -9.703 -18.906 -5.992 1 97.38 103 VAL A N 1
ATOM 806 C CA . VAL A 1 103 ? -9.609 -18.141 -7.227 1 97.38 103 VAL A CA 1
ATOM 807 C C . VAL A 1 103 ? -8.203 -18.266 -7.805 1 97.38 103 VAL A C 1
ATOM 809 O O . VAL A 1 103 ? -7.223 -17.891 -7.16 1 97.38 103 VAL A O 1
ATOM 812 N N . MET A 1 104 ? -8.164 -18.75 -9.016 1 97.25 104 MET A N 1
ATOM 813 C CA . MET A 1 104 ? -6.887 -19 -9.672 1 97.25 104 MET A CA 1
ATOM 814 C C . MET A 1 104 ? -6.578 -17.906 -10.695 1 97.25 104 MET A C 1
ATOM 816 O O . MET A 1 104 ? -7.418 -17.594 -11.539 1 97.25 104 MET A O 1
ATOM 820 N N . LYS A 1 105 ? -5.402 -17.312 -10.602 1 97.88 105 LYS A N 1
ATOM 821 C CA . LYS A 1 105 ? -4.914 -16.312 -11.562 1 97.88 105 LYS A CA 1
ATOM 822 C C . LYS A 1 105 ? -3.436 -16.531 -11.867 1 97.88 105 LYS A C 1
ATOM 824 O O . LYS A 1 105 ? -2.639 -16.766 -10.953 1 97.88 105 LYS A O 1
ATOM 829 N N . THR A 1 106 ? -3.123 -16.5 -13.141 1 98.31 106 THR A N 1
ATOM 830 C CA . THR A 1 106 ? -1.72 -16.469 -13.531 1 98.31 106 THR A CA 1
ATOM 831 C C . THR A 1 106 ? -1.19 -15.031 -13.523 1 98.31 106 THR A C 1
ATOM 833 O O . THR A 1 106 ? -1.749 -14.156 -14.18 1 98.31 106 THR A O 1
ATOM 836 N N . ILE A 1 107 ? -0.127 -14.883 -12.773 1 97.25 107 ILE A N 1
ATOM 837 C CA . ILE A 1 107 ? 0.351 -13.508 -12.664 1 97.25 107 ILE A CA 1
ATOM 838 C C . ILE A 1 107 ? 1.845 -13.461 -12.977 1 97.25 107 ILE A C 1
ATOM 840 O O . ILE A 1 107 ? 2.557 -14.453 -12.805 1 97.25 107 ILE A O 1
ATOM 844 N N . LEU A 1 108 ? 2.225 -12.312 -13.516 1 98.06 108 LEU A N 1
ATOM 845 C CA . LEU A 1 108 ? 3.627 -12.039 -13.812 1 98.06 108 LEU A CA 1
ATOM 846 C C . LEU A 1 108 ? 4.352 -11.531 -12.57 1 98.06 108 LEU A C 1
ATOM 848 O O . LEU A 1 108 ? 3.889 -10.594 -11.914 1 98.06 108 LEU A O 1
ATOM 852 N N . PHE A 1 109 ? 5.473 -12.172 -12.234 1 98.12 109 PHE A N 1
ATOM 853 C CA . PHE A 1 109 ? 6.367 -11.703 -11.188 1 98.12 109 PHE A CA 1
ATOM 854 C C . PHE A 1 109 ? 7.676 -11.188 -11.773 1 98.12 109 PHE A C 1
ATOM 856 O O . PHE A 1 109 ? 8.273 -11.836 -12.633 1 98.12 109 PHE A O 1
ATOM 863 N N . GLU A 1 110 ? 8 -9.977 -11.359 1 96.75 110 GLU A N 1
ATOM 864 C CA . GLU A 1 110 ? 9.391 -9.555 -11.523 1 96.75 110 GLU A CA 1
ATOM 865 C C . GLU A 1 110 ? 10.2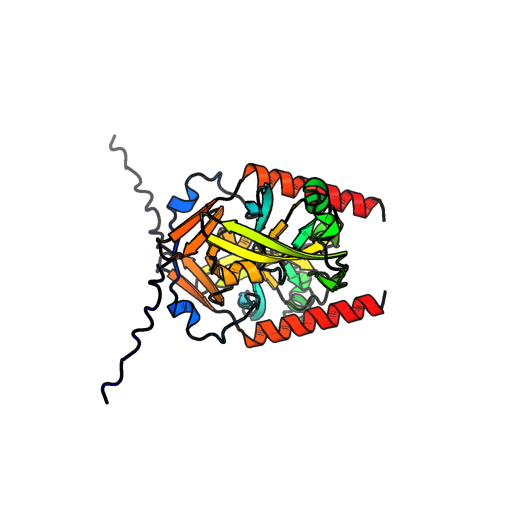97 -10.242 -10.508 1 96.75 110 GLU A C 1
ATOM 867 O O . GLU A 1 110 ? 10.039 -10.18 -9.297 1 96.75 110 GLU A O 1
ATOM 872 N N . VAL A 1 111 ? 11.352 -10.844 -10.977 1 96.56 111 VAL A N 1
ATOM 873 C CA . VAL A 1 111 ? 12.234 -11.594 -10.102 1 96.56 111 VAL A CA 1
ATOM 874 C C . VAL A 1 111 ? 13.414 -10.719 -9.672 1 96.56 111 VAL A C 1
ATOM 876 O O . VAL A 1 111 ? 14.102 -10.148 -10.523 1 96.56 111 VAL A O 1
ATOM 879 N N . VAL A 1 112 ? 13.562 -10.602 -8.383 1 92.88 112 VAL A N 1
ATOM 880 C CA . VAL A 1 112 ? 14.656 -9.789 -7.859 1 92.88 112 VAL A CA 1
ATOM 881 C C . VAL A 1 112 ? 15.539 -10.633 -6.949 1 92.88 112 VAL A C 1
ATOM 883 O O . VAL A 1 112 ? 15.062 -11.562 -6.297 1 92.88 112 VAL A O 1
ATOM 886 N N . ASP A 1 113 ? 16.781 -10.234 -7.078 1 86.12 113 ASP A N 1
ATOM 887 C CA . ASP A 1 113 ? 17.734 -10.883 -6.195 1 86.12 113 ASP A CA 1
ATOM 888 C C . ASP A 1 113 ? 18.156 -9.961 -5.059 1 86.12 113 ASP A C 1
ATOM 890 O O . ASP A 1 113 ? 18.703 -8.883 -5.301 1 86.12 113 ASP A O 1
ATOM 894 N N . GLY A 1 114 ? 17.641 -10.211 -3.83 1 75.31 114 GLY A N 1
ATOM 895 C CA . GLY A 1 114 ? 17.969 -9.438 -2.643 1 75.31 114 GLY A CA 1
ATOM 896 C C . GLY A 1 114 ? 17.141 -9.828 -1.433 1 75.31 114 GLY A C 1
ATOM 897 O O . GLY A 1 114 ? 16 -10.305 -1.573 1 75.31 114 GLY A O 1
ATOM 898 N N . ASP A 1 115 ? 17.781 -9.961 -0.436 1 72.5 115 ASP A N 1
ATOM 899 C CA . ASP A 1 115 ? 17.062 -10.32 0.778 1 72.5 115 ASP A CA 1
ATOM 900 C C . ASP A 1 115 ? 16.375 -9.094 1.382 1 72.5 115 ASP A C 1
ATOM 902 O O . ASP A 1 115 ? 16.984 -8.352 2.15 1 72.5 115 ASP A O 1
ATOM 906 N N . ILE A 1 116 ? 15.203 -8.898 0.992 1 71.56 116 ILE A N 1
ATOM 907 C CA . ILE A 1 116 ? 14.484 -7.699 1.424 1 71.56 116 ILE A CA 1
ATOM 908 C C . ILE A 1 116 ? 13.523 -8.055 2.555 1 71.56 116 ILE A C 1
ATOM 910 O O . ILE A 1 116 ? 12.672 -7.246 2.928 1 71.56 116 ILE A O 1
ATOM 914 N N . GLY A 1 117 ? 13.523 -9.227 3.031 1 78.38 117 GLY A N 1
ATOM 915 C CA . GLY A 1 117 ? 12.711 -9.641 4.164 1 78.38 117 GLY A CA 1
ATOM 916 C C . GLY A 1 117 ? 11.398 -10.281 3.754 1 78.38 117 GLY A C 1
ATOM 917 O O . GLY A 1 117 ? 10.859 -11.125 4.477 1 78.38 117 GLY A O 1
ATOM 918 N N . TYR A 1 118 ? 10.914 -9.938 2.586 1 89.62 118 TYR A N 1
ATOM 919 C CA . TYR A 1 118 ? 9.672 -10.547 2.111 1 89.62 118 TYR A CA 1
ATOM 920 C C . TYR A 1 118 ? 9.938 -11.492 0.949 1 89.62 118 TYR A C 1
ATOM 922 O O . TYR A 1 118 ? 10.836 -11.258 0.137 1 89.62 118 TYR A O 1
ATOM 930 N N . ASN A 1 119 ? 9.133 -12.477 0.867 1 93.62 119 ASN A N 1
ATOM 931 C CA . ASN A 1 119 ? 9.273 -13.43 -0.225 1 93.62 119 ASN A CA 1
ATOM 932 C C . ASN A 1 119 ? 8.602 -12.93 -1.501 1 93.62 119 ASN A C 1
ATOM 934 O O . ASN A 1 119 ? 9.125 -13.125 -2.6 1 93.62 119 ASN A O 1
ATOM 938 N N . ILE A 1 120 ? 7.488 -12.305 -1.324 1 95.75 120 ILE A N 1
ATOM 939 C CA . ILE A 1 120 ? 6.727 -11.75 -2.438 1 95.75 120 ILE A CA 1
ATOM 940 C C . ILE A 1 120 ? 6.18 -10.375 -2.053 1 95.75 120 ILE A C 1
ATOM 942 O O . ILE A 1 120 ? 5.781 -10.156 -0.907 1 95.75 120 ILE A O 1
ATOM 946 N N . ILE A 1 121 ? 6.258 -9.453 -2.934 1 94.94 121 ILE A N 1
ATOM 947 C CA . ILE A 1 121 ? 5.473 -8.219 -2.883 1 94.94 121 ILE A CA 1
ATOM 948 C C . ILE A 1 121 ? 4.324 -8.297 -3.885 1 94.94 121 ILE A C 1
ATOM 950 O O . ILE A 1 121 ? 4.551 -8.398 -5.094 1 94.94 121 ILE A O 1
ATOM 954 N N . LEU A 1 122 ? 3.166 -8.344 -3.385 1 97.5 122 LEU A N 1
ATOM 955 C CA . LEU A 1 122 ? 1.987 -8.289 -4.242 1 97.5 122 LEU A CA 1
ATOM 956 C C . LEU A 1 122 ? 1.583 -6.844 -4.516 1 97.5 122 LEU A C 1
ATOM 958 O O . LEU A 1 122 ? 1.096 -6.148 -3.617 1 97.5 122 LEU A O 1
ATOM 962 N N . GLY A 1 123 ? 1.762 -6.449 -5.734 1 97.12 123 GLY A N 1
ATOM 963 C CA . GLY A 1 123 ? 1.48 -5.074 -6.121 1 97.12 123 GLY A CA 1
ATOM 964 C C . GLY A 1 123 ? 0.128 -4.906 -6.785 1 97.12 123 GLY A C 1
ATOM 965 O O . GLY A 1 123 ? -0.717 -5.801 -6.723 1 97.12 123 GLY A O 1
ATOM 966 N N . ARG A 1 124 ? -0.022 -3.766 -7.434 1 97.06 124 ARG A N 1
ATOM 967 C CA . ARG A 1 124 ? -1.3 -3.312 -7.973 1 97.06 124 ARG A CA 1
ATOM 968 C C . ARG A 1 124 ? -1.772 -4.223 -9.102 1 97.06 124 ARG A C 1
ATOM 970 O O . ARG A 1 124 ? -2.973 -4.473 -9.242 1 97.06 124 ARG A O 1
ATOM 977 N N . PRO A 1 125 ? -0.91 -4.805 -9.883 1 97.38 125 PRO A N 1
ATOM 978 C CA . PRO A 1 125 ? -1.424 -5.664 -10.953 1 97.38 125 PRO A CA 1
ATOM 979 C C . PRO A 1 125 ? -2.27 -6.82 -10.422 1 97.38 125 PRO A C 1
ATOM 981 O O . PRO A 1 125 ? -3.371 -7.066 -10.922 1 97.38 125 PRO A O 1
ATOM 984 N N . TRP A 1 126 ? -1.785 -7.473 -9.438 1 98.06 126 TRP A N 1
ATOM 985 C CA . TRP A 1 126 ? -2.562 -8.57 -8.875 1 98.06 126 TRP A CA 1
ATOM 986 C C . TRP A 1 126 ? -3.768 -8.039 -8.102 1 98.06 126 TRP A C 1
ATOM 988 O O . TRP A 1 126 ? -4.867 -8.586 -8.203 1 98.06 126 TRP A O 1
ATOM 998 N N . LEU A 1 127 ? -3.553 -7.023 -7.371 1 97.81 127 LEU A N 1
ATOM 999 C CA . LEU A 1 127 ? -4.617 -6.445 -6.555 1 97.81 127 LEU A CA 1
ATOM 1000 C C . LEU A 1 127 ? -5.793 -6.02 -7.426 1 97.81 127 LEU A C 1
ATOM 1002 O O . LEU A 1 127 ? -6.953 -6.203 -7.043 1 97.81 127 LEU A O 1
ATOM 1006 N N . HIS A 1 128 ? -5.465 -5.469 -8.578 1 96.94 128 HIS A N 1
ATOM 1007 C CA . HIS A 1 128 ? -6.52 -4.992 -9.469 1 96.94 128 HIS A CA 1
ATOM 1008 C C . HIS A 1 128 ? -7.203 -6.152 -10.188 1 96.94 128 HIS A C 1
ATOM 1010 O O . HIS A 1 128 ? -8.422 -6.145 -10.359 1 96.94 128 HIS A O 1
ATOM 1016 N N . GLU A 1 129 ? -6.391 -7.098 -10.578 1 95.69 129 GLU A N 1
ATOM 1017 C CA . GLU A 1 129 ? -6.965 -8.266 -11.227 1 95.69 129 GLU A CA 1
ATOM 1018 C C . GLU A 1 129 ? -7.949 -8.984 -10.305 1 95.69 129 GLU A C 1
ATOM 1020 O O . GLU A 1 129 ? -8.992 -9.461 -10.758 1 95.69 129 GLU A O 1
ATOM 1025 N N . MET A 1 130 ? -7.648 -9 -9.078 1 96.12 130 MET A N 1
ATOM 1026 C CA . MET A 1 130 ? -8.445 -9.711 -8.086 1 96.12 130 MET A CA 1
ATOM 1027 C C . MET A 1 130 ? -9.492 -8.781 -7.465 1 96.12 130 MET A C 1
ATOM 1029 O O . MET A 1 130 ? -10.328 -9.219 -6.672 1 96.12 130 MET A O 1
ATOM 1033 N N . LYS A 1 131 ? -9.359 -7.5 -7.805 1 95.44 131 LYS A N 1
ATOM 1034 C CA . LYS A 1 131 ? -10.219 -6.469 -7.234 1 95.44 131 LYS A CA 1
ATOM 1035 C C . LYS A 1 131 ? -10.172 -6.492 -5.707 1 95.44 131 LYS A C 1
ATOM 1037 O O . LYS A 1 131 ? -11.211 -6.414 -5.047 1 95.44 131 LYS A O 1
ATOM 1042 N N . VAL A 1 132 ? -9.008 -6.625 -5.254 1 97.75 132 VAL A N 1
ATOM 1043 C CA . VAL A 1 132 ? -8.742 -6.727 -3.822 1 97.75 132 VAL A CA 1
ATOM 1044 C C . VAL A 1 132 ? -8.914 -5.359 -3.164 1 97.75 132 VAL A C 1
ATOM 1046 O O . VAL A 1 132 ? -8.469 -4.344 -3.709 1 97.75 132 VAL A O 1
ATOM 1049 N N . VAL A 1 133 ? -9.578 -5.328 -2.006 1 98.56 133 VAL A N 1
ATOM 1050 C CA . VAL A 1 133 ? -9.578 -4.18 -1.109 1 98.56 133 VAL A CA 1
ATOM 1051 C C . VAL A 1 133 ? -8.867 -4.531 0.191 1 98.56 133 VAL A C 1
ATOM 1053 O O . VAL A 1 133 ? -9.391 -5.281 1.015 1 98.56 133 VAL A O 1
ATOM 1056 N N . PRO A 1 134 ? -7.688 -4.02 0.358 1 98.69 134 PRO A N 1
ATOM 1057 C CA . PRO A 1 134 ? -6.926 -4.328 1.571 1 98.69 134 PRO A CA 1
ATOM 1058 C C . PRO A 1 134 ? -7.172 -3.322 2.693 1 98.69 134 PRO A C 1
ATOM 1060 O O . PRO A 1 134 ? -7.656 -2.215 2.439 1 98.69 134 PRO A O 1
ATOM 1063 N N . SER A 1 135 ? -6.941 -3.703 3.881 1 98.25 135 SER A N 1
ATOM 1064 C CA . SER A 1 135 ? -6.918 -2.828 5.051 1 98.25 135 SER A CA 1
ATOM 1065 C C . SER A 1 135 ? -5.832 -3.254 6.035 1 98.25 135 SER A C 1
ATOM 1067 O O . SER A 1 135 ? -5.941 -4.305 6.668 1 98.25 135 SER A O 1
ATOM 1069 N N . THR A 1 136 ? -4.855 -2.41 6.176 1 97.38 136 THR A N 1
ATOM 1070 C CA . THR A 1 136 ? -3.812 -2.734 7.145 1 97.38 136 THR A CA 1
ATOM 1071 C C . THR A 1 136 ? -4.32 -2.551 8.57 1 97.38 136 THR A C 1
ATOM 1073 O O . THR A 1 136 ? -3.906 -3.273 9.477 1 97.38 136 THR A O 1
ATOM 1076 N N . TYR A 1 137 ? -5.246 -1.665 8.766 1 96.38 137 TYR A N 1
ATOM 1077 C CA . TYR A 1 137 ? -5.859 -1.513 10.078 1 96.38 137 TYR A CA 1
ATOM 1078 C C . TYR A 1 137 ? -6.535 -2.807 10.516 1 96.38 137 TYR A C 1
ATOM 1080 O O . TYR A 1 137 ? -6.34 -3.264 11.648 1 96.38 137 TYR A O 1
ATOM 1088 N N . HIS A 1 138 ? -7.242 -3.43 9.648 1 97.25 138 HIS A N 1
ATOM 1089 C CA . HIS A 1 138 ? -7.957 -4.668 9.938 1 97.25 138 HIS A CA 1
ATOM 1090 C C . HIS A 1 138 ? -7.062 -5.887 9.727 1 97.25 138 HIS A C 1
ATOM 1092 O O . HIS A 1 138 ? -7.445 -7.008 10.062 1 97.25 138 HIS A O 1
ATOM 1098 N N . ARG A 1 139 ? -5.973 -5.691 9.078 1 96.88 139 ARG A N 1
ATOM 1099 C CA . ARG A 1 139 ? -4.973 -6.707 8.758 1 96.88 139 ARG A CA 1
ATOM 1100 C C . ARG A 1 139 ? -5.582 -7.848 7.953 1 96.88 139 ARG A C 1
ATOM 1102 O O . ARG A 1 139 ? -5.391 -9.016 8.281 1 96.88 139 ARG A O 1
ATOM 1109 N N . LEU A 1 140 ? -6.297 -7.516 6.977 1 98 140 LEU A N 1
ATOM 1110 C CA . LEU A 1 140 ? -6.855 -8.461 6.016 1 98 140 LEU A CA 1
ATOM 1111 C C . LEU A 1 140 ? -7.203 -7.762 4.707 1 98 140 LEU A C 1
ATOM 1113 O O . LEU A 1 140 ? -7.148 -6.531 4.617 1 98 140 LEU A O 1
ATOM 1117 N N . PHE A 1 141 ? -7.391 -8.484 3.684 1 98.56 141 PHE A N 1
ATOM 1118 C CA . PHE A 1 141 ? -8.023 -7.926 2.496 1 98.56 141 PHE A CA 1
ATOM 1119 C C . PHE A 1 141 ? -9.227 -8.766 2.08 1 98.56 141 PHE A C 1
ATOM 1121 O O . PHE A 1 141 ? -9.352 -9.922 2.482 1 98.56 141 PHE A O 1
ATOM 1128 N N . LYS A 1 142 ? -10.125 -8.156 1.441 1 98.5 142 LYS A N 1
ATOM 1129 C CA . LYS A 1 142 ? -11.336 -8.781 0.912 1 98.5 142 LYS A CA 1
ATOM 1130 C C . LYS A 1 142 ? -11.422 -8.617 -0.603 1 98.5 142 LYS A C 1
ATOM 1132 O O . LYS A 1 142 ? -10.883 -7.656 -1.158 1 98.5 142 LYS A O 1
ATOM 1137 N N . PHE A 1 143 ? -12.094 -9.547 -1.226 1 97.94 143 PHE A N 1
ATOM 1138 C CA . PHE A 1 143 ? -12.359 -9.461 -2.656 1 97.94 143 PHE A CA 1
ATOM 1139 C C . PHE A 1 143 ? -13.633 -10.227 -3.016 1 97.94 143 PHE A C 1
ATOM 1141 O O . PHE A 1 143 ? -14.055 -11.117 -2.281 1 97.94 143 PHE A O 1
ATOM 1148 N N . SER A 1 144 ? -14.211 -9.766 -4.074 1 95.56 144 SER A N 1
ATOM 1149 C CA . SER A 1 144 ? -15.477 -10.359 -4.516 1 95.56 144 SER A CA 1
ATOM 1150 C C . SER A 1 144 ? -15.234 -11.531 -5.465 1 95.56 144 SER A C 1
ATOM 1152 O O . SER A 1 144 ? -14.352 -11.469 -6.324 1 95.56 144 SER A O 1
ATOM 1154 N N . THR A 1 145 ? -15.93 -12.578 -5.227 1 94.12 145 THR A N 1
ATOM 1155 C CA . THR A 1 145 ? -15.977 -13.727 -6.129 1 94.12 145 THR A CA 1
ATOM 1156 C C . THR A 1 145 ? -17.422 -14.047 -6.512 1 94.12 145 THR A C 1
ATOM 1158 O O . THR A 1 145 ? -18.359 -13.539 -5.898 1 94.12 145 THR A O 1
ATOM 1161 N N . PRO A 1 146 ? -17.609 -14.852 -7.527 1 89.75 146 PRO A N 1
ATOM 1162 C CA . PRO A 1 146 ? -18.969 -15.258 -7.879 1 89.75 146 PRO A CA 1
ATOM 1163 C C . PRO A 1 146 ? -19.672 -15.977 -6.738 1 89.75 146 PRO A C 1
ATOM 1165 O O . PRO A 1 146 ? -20.906 -15.992 -6.688 1 89.75 146 PRO A O 1
ATOM 1168 N N . GLU A 1 147 ? -18.938 -16.562 -5.816 1 92.31 147 GLU A N 1
ATOM 1169 C CA . GLU A 1 147 ? -19.516 -17.297 -4.691 1 92.31 147 GLU A CA 1
ATOM 1170 C C . GLU A 1 147 ? -19.719 -16.391 -3.482 1 92.31 147 GLU A C 1
ATOM 1172 O O . GLU A 1 147 ? -20.312 -16.812 -2.482 1 92.31 147 GLU A O 1
ATOM 1177 N N . GLY A 1 148 ? -19.266 -15.195 -3.604 1 94.94 148 GLY A N 1
ATOM 1178 C CA . GLY A 1 148 ? -19.375 -14.273 -2.486 1 94.94 148 GLY A CA 1
ATOM 1179 C C . GLY A 1 148 ? -18.062 -13.57 -2.162 1 94.94 148 GLY A C 1
ATOM 1180 O O . GLY A 1 148 ? -17.125 -13.602 -2.963 1 94.94 148 GLY A O 1
ATOM 1181 N N . ILE A 1 149 ? -18.078 -12.945 -1.039 1 96.94 149 ILE A N 1
ATOM 1182 C CA . ILE A 1 149 ? -16.875 -12.242 -0.585 1 96.94 149 ILE A CA 1
ATOM 1183 C C . ILE A 1 149 ? -15.914 -13.227 0.067 1 96.94 149 ILE A C 1
ATOM 1185 O O . ILE A 1 149 ? -16.328 -14.062 0.876 1 96.94 149 ILE A O 1
ATOM 1189 N N . LYS A 1 150 ? -14.734 -13.156 -0.335 1 97.81 150 LYS A N 1
ATOM 1190 C CA . LYS A 1 150 ? -13.648 -13.891 0.31 1 97.81 150 LYS A CA 1
ATOM 1191 C C . LYS A 1 150 ? -12.68 -12.945 0.998 1 97.81 150 LYS A C 1
ATOM 1193 O O . LYS A 1 150 ? -12.641 -11.75 0.687 1 97.81 150 LYS A O 1
ATOM 1198 N N . GLN A 1 151 ? -12.016 -13.461 2.031 1 97.94 151 GLN A N 1
ATOM 1199 C CA . GLN A 1 151 ? -11.031 -12.656 2.73 1 97.94 151 GLN A CA 1
ATOM 1200 C C . GLN A 1 151 ? -9.805 -13.484 3.102 1 97.94 151 GLN A C 1
ATOM 1202 O O . GLN A 1 151 ? -9.898 -14.703 3.266 1 97.94 151 GLN A O 1
ATOM 1207 N N . ILE A 1 152 ? -8.656 -12.898 3.092 1 98.19 152 ILE A N 1
ATOM 1208 C CA . ILE A 1 152 ? -7.41 -13.461 3.604 1 98.19 152 ILE A CA 1
ATOM 1209 C C . ILE A 1 152 ? -6.848 -12.555 4.695 1 98.19 152 ILE A C 1
ATOM 1211 O O . ILE A 1 152 ? -6.73 -11.344 4.508 1 98.19 152 ILE A O 1
ATOM 1215 N N . ARG A 1 153 ? -6.57 -13.125 5.84 1 97.38 153 ARG A N 1
ATOM 1216 C CA . ARG A 1 153 ? -6.059 -12.391 6.988 1 97.38 153 ARG A CA 1
ATOM 1217 C C . ARG A 1 153 ? -4.531 -12.406 7.012 1 97.38 153 ARG A C 1
ATOM 1219 O O . ARG A 1 153 ? -3.91 -13.383 6.602 1 97.38 153 ARG A O 1
ATOM 1226 N N . GLY A 1 154 ? -4.035 -11.266 7.488 1 96.88 154 GLY A N 1
ATOM 1227 C CA . GLY A 1 154 ? -2.598 -11.188 7.691 1 96.88 154 GLY A CA 1
ATOM 1228 C C . GLY A 1 154 ? -2.121 -11.969 8.898 1 96.88 154 GLY A C 1
ATOM 1229 O O . GLY A 1 154 ? -2.91 -12.281 9.797 1 96.88 154 GLY A O 1
ATOM 1230 N N . ASP A 1 155 ? -0.882 -12.297 8.852 1 93.69 155 ASP A N 1
ATOM 1231 C CA . ASP A 1 155 ? -0.174 -12.93 9.961 1 93.69 155 ASP A CA 1
ATOM 1232 C C . ASP A 1 155 ? 0.615 -11.898 10.766 1 93.69 155 ASP A C 1
ATOM 1234 O O . ASP A 1 155 ? 1.742 -11.555 10.406 1 93.69 155 ASP A O 1
ATOM 1238 N N . GLN A 1 156 ? 0.077 -11.484 11.953 1 90.56 156 GLN A N 1
ATOM 1239 C CA . GLN A 1 156 ? 0.668 -10.383 12.703 1 90.56 156 GLN A CA 1
ATOM 1240 C C . GLN A 1 156 ? 2.072 -10.734 13.188 1 90.56 156 GLN A C 1
ATOM 1242 O O . GLN A 1 156 ? 3.006 -9.953 13.023 1 90.56 156 GLN A O 1
ATOM 1247 N N . PRO A 1 157 ? 2.287 -11.953 13.695 1 90.19 157 PRO A N 1
ATOM 1248 C CA . PRO A 1 157 ? 3.65 -12.312 14.086 1 90.19 157 PRO A CA 1
ATOM 1249 C C . PRO A 1 157 ? 4.617 -12.328 12.898 1 90.19 157 PRO A C 1
ATOM 1251 O O . PRO A 1 157 ? 5.75 -11.852 13.016 1 90.19 157 PRO A O 1
ATOM 1254 N N . ALA A 1 158 ? 4.125 -12.836 11.812 1 89.88 158 ALA A N 1
ATOM 1255 C CA . ALA A 1 158 ? 4.969 -12.875 10.617 1 89.88 158 ALA A CA 1
ATOM 1256 C C . ALA A 1 158 ? 5.352 -11.469 10.172 1 89.88 158 ALA A C 1
ATOM 1258 O O . ALA A 1 158 ? 6.484 -11.234 9.734 1 89.88 158 ALA A O 1
ATOM 1259 N N . ALA A 1 159 ? 4.414 -10.57 10.211 1 90.5 159 ALA A N 1
ATOM 1260 C CA . ALA A 1 159 ? 4.676 -9.188 9.828 1 90.5 159 ALA A CA 1
ATOM 1261 C C . ALA A 1 159 ? 5.773 -8.578 10.688 1 90.5 159 ALA A C 1
ATOM 1263 O O . ALA A 1 159 ? 6.656 -7.879 10.18 1 90.5 159 ALA A O 1
ATOM 1264 N N . ARG A 1 160 ? 5.715 -8.82 11.93 1 88.5 160 ARG A N 1
ATOM 1265 C CA . ARG A 1 160 ? 6.723 -8.305 12.852 1 88.5 160 ARG A CA 1
ATOM 1266 C C . ARG A 1 160 ? 8.094 -8.891 12.539 1 88.5 160 ARG A C 1
ATOM 1268 O O . ARG A 1 160 ? 9.086 -8.164 12.492 1 88.5 160 ARG A O 1
ATOM 1275 N N . ASP A 1 161 ? 8.094 -10.133 12.367 1 87.81 161 ASP A N 1
ATOM 1276 C CA . ASP A 1 161 ? 9.344 -10.828 12.094 1 87.81 161 ASP A CA 1
ATOM 1277 C C . ASP A 1 161 ? 9.977 -10.328 10.789 1 87.81 161 ASP A C 1
ATOM 1279 O O . ASP A 1 161 ? 11.18 -10.062 10.742 1 87.81 161 ASP A O 1
ATOM 1283 N N . MET A 1 162 ? 9.164 -10.195 9.859 1 83.56 162 MET A N 1
ATOM 1284 C CA . MET A 1 162 ? 9.656 -9.797 8.547 1 83.56 162 MET A CA 1
ATOM 1285 C C . MET A 1 162 ? 10.148 -8.352 8.57 1 83.56 162 MET A C 1
ATOM 1287 O O . MET A 1 162 ? 11.133 -8.016 7.898 1 83.56 162 MET A O 1
ATOM 1291 N N . ASN A 1 163 ? 9.414 -7.578 9.289 1 82.62 163 ASN A N 1
ATOM 1292 C CA . ASN A 1 163 ? 9.867 -6.199 9.453 1 82.62 163 ASN A CA 1
ATOM 1293 C C . ASN A 1 163 ? 11.242 -6.141 10.117 1 82.62 163 ASN A C 1
ATOM 1295 O O . ASN A 1 163 ? 12.109 -5.387 9.672 1 82.62 163 ASN A O 1
ATOM 1299 N N . ALA A 1 164 ? 11.398 -6.938 11.102 1 83.25 164 ALA A N 1
ATOM 1300 C CA . ALA A 1 164 ? 12.688 -6.984 11.797 1 83.25 164 ALA A CA 1
ATOM 1301 C C . ALA A 1 164 ? 13.797 -7.445 10.867 1 83.25 164 ALA A C 1
ATOM 1303 O O . ALA A 1 164 ? 14.898 -6.891 10.883 1 83.25 164 ALA A O 1
ATOM 1304 N N . ILE A 1 165 ? 13.531 -8.383 10.086 1 80.31 165 ILE A N 1
ATOM 1305 C CA . ILE A 1 165 ? 14.508 -8.914 9.148 1 80.31 165 ILE A CA 1
ATOM 1306 C C . ILE A 1 165 ? 14.859 -7.855 8.109 1 80.31 165 ILE A C 1
ATOM 1308 O O . ILE A 1 165 ? 16.031 -7.652 7.793 1 80.31 165 ILE A O 1
ATOM 1312 N N . SER A 1 166 ? 13.844 -7.211 7.586 1 77.94 166 SER A N 1
ATOM 1313 C CA . SER A 1 166 ? 14.055 -6.184 6.574 1 77.94 166 SER A CA 1
ATOM 1314 C C . SER A 1 166 ? 14.938 -5.059 7.105 1 77.94 166 SER A C 1
ATOM 1316 O O . SER A 1 166 ? 15.844 -4.59 6.41 1 77.94 166 SER A O 1
ATOM 1318 N N . ILE A 1 167 ? 14.719 -4.734 8.336 1 80.38 167 ILE A N 1
ATOM 1319 C CA . ILE A 1 167 ? 15.484 -3.662 8.961 1 80.38 167 ILE A CA 1
ATOM 1320 C C . ILE A 1 167 ? 16.922 -4.121 9.172 1 80.38 167 ILE A C 1
ATOM 1322 O O . ILE A 1 167 ? 17.875 -3.395 8.859 1 80.38 167 ILE A O 1
ATOM 1326 N N . SER A 1 168 ? 17.031 -5.281 9.672 1 81.81 168 SER A N 1
ATOM 1327 C CA . SER A 1 168 ? 18.359 -5.816 9.953 1 81.81 168 SER A CA 1
ATOM 1328 C C . SER A 1 168 ? 19.172 -5.984 8.672 1 81.81 168 SER A C 1
ATOM 1330 O O . SER A 1 168 ? 20.359 -5.676 8.633 1 81.81 168 SER A O 1
ATOM 1332 N N . SER A 1 169 ? 18.531 -6.457 7.625 1 77.88 169 SER A N 1
ATOM 1333 C CA . SER A 1 169 ? 19.188 -6.656 6.344 1 77.88 169 SER A CA 1
ATOM 1334 C C . SER A 1 169 ? 19.641 -5.328 5.742 1 77.88 169 SER A C 1
ATOM 1336 O O . SER A 1 169 ? 20.734 -5.23 5.172 1 77.88 169 SER A O 1
ATOM 1338 N N . SER A 1 170 ? 18.812 -4.395 5.895 1 77.56 170 SER A N 1
ATOM 1339 C CA . SER A 1 170 ? 19.125 -3.076 5.359 1 77.56 170 SER A CA 1
ATOM 1340 C C . SER A 1 170 ? 20.297 -2.443 6.098 1 77.56 170 SER A C 1
ATOM 1342 O O . SER A 1 170 ? 21.172 -1.815 5.48 1 77.56 170 SER A O 1
ATOM 1344 N N . LYS A 1 171 ? 20.328 -2.648 7.379 1 78.12 171 LYS A N 1
ATOM 1345 C CA . LYS A 1 171 ? 21.422 -2.111 8.18 1 78.12 171 LYS A CA 1
ATOM 1346 C C . LYS A 1 171 ? 22.734 -2.805 7.848 1 78.12 171 LYS A C 1
ATOM 1348 O O . LYS A 1 171 ? 23.797 -2.166 7.828 1 78.12 171 LYS A O 1
ATOM 1353 N N . GLY A 1 172 ? 22.562 -4.051 7.637 1 75.69 172 GLY A N 1
ATOM 1354 C CA . GLY A 1 172 ? 23.75 -4.789 7.242 1 75.69 172 GLY A CA 1
ATOM 1355 C C . GLY A 1 172 ? 24.328 -4.316 5.926 1 75.69 172 GLY A C 1
ATOM 1356 O O . GLY A 1 172 ? 25.547 -4.184 5.797 1 75.69 172 GLY A O 1
ATOM 1357 N N . LYS A 1 173 ? 23.562 -4.004 5.043 1 74.44 173 LYS A N 1
ATOM 1358 C CA . LYS A 1 173 ? 24.016 -3.521 3.742 1 74.44 173 LYS A CA 1
ATOM 1359 C C . LYS A 1 173 ? 24.625 -2.123 3.857 1 74.44 173 LYS A C 1
ATOM 1361 O O . LYS A 1 173 ? 25.594 -1.804 3.172 1 74.44 173 LYS A O 1
ATOM 1366 N N . GLU A 1 174 ? 23.984 -1.356 4.699 1 72.75 174 GLU A N 1
ATOM 1367 C CA . GLU A 1 174 ? 24.484 -0.006 4.922 1 72.75 174 GLU A CA 1
ATOM 1368 C C . GLU A 1 174 ? 25.891 -0.035 5.543 1 72.75 174 GLU A C 1
ATOM 1370 O O . GLU A 1 174 ? 26.75 0.769 5.18 1 72.75 174 GLU A O 1
ATOM 1375 N N . ARG A 1 175 ? 26.109 -0.954 6.344 1 72 175 ARG A N 1
ATOM 1376 C CA . ARG A 1 175 ? 27.406 -1.093 6.996 1 72 175 ARG A CA 1
ATOM 1377 C C . ARG A 1 175 ? 28.453 -1.636 6.027 1 72 175 ARG A C 1
ATOM 1379 O O . ARG A 1 175 ? 29.641 -1.312 6.137 1 72 175 ARG A O 1
ATOM 1386 N N . ALA A 1 176 ? 28.016 -2.391 5.113 1 66.88 176 ALA A N 1
ATOM 1387 C CA . ALA A 1 176 ? 28.906 -3.018 4.152 1 66.88 176 ALA A CA 1
ATOM 1388 C C . ALA A 1 176 ? 29.281 -2.051 3.031 1 66.88 176 ALA A C 1
ATOM 1390 O O . ALA A 1 176 ? 30.266 -2.254 2.326 1 66.88 176 ALA A O 1
ATOM 1391 N N . ALA A 1 177 ? 28.531 -1.093 2.818 1 62.25 177 ALA A N 1
ATOM 1392 C CA . ALA A 1 177 ? 28.828 -0.103 1.785 1 62.25 177 ALA A CA 1
ATOM 1393 C C . ALA A 1 177 ? 29.734 0.993 2.318 1 62.25 177 ALA A C 1
ATOM 1395 O O . ALA A 1 177 ? 30.609 1.494 1.595 1 62.25 177 ALA A O 1
ATOM 1396 N N . MET B 1 1 ? -25.625 1.468 46.031 1 36.06 1 MET B N 1
ATOM 1397 C CA . MET B 1 1 ? -24.578 2.051 45.188 1 36.06 1 MET B CA 1
ATOM 1398 C C . MET B 1 1 ? -24.766 1.672 43.719 1 36.06 1 MET B C 1
ATOM 1400 O O . MET B 1 1 ? -24.656 0.499 43.375 1 36.06 1 MET B O 1
ATOM 1404 N N . LYS B 1 2 ? -25.609 2.512 43.031 1 39.84 2 LYS B N 1
ATOM 1405 C CA . LYS B 1 2 ? -26 2.361 41.625 1 39.84 2 LYS B CA 1
ATOM 1406 C C . LYS B 1 2 ? -24.781 2.406 40.719 1 39.84 2 LYS B C 1
ATOM 1408 O O . LYS B 1 2 ? -24 3.357 40.75 1 39.84 2 LYS B O 1
ATOM 1413 N N . GLU B 1 3 ? -24.25 1.3 40.312 1 35.62 3 GLU B N 1
ATOM 1414 C CA . GLU B 1 3 ? -23.219 1.188 39.281 1 35.62 3 GLU B CA 1
ATOM 1415 C C . GLU B 1 3 ? -23.641 1.917 38 1 35.62 3 GLU B C 1
ATOM 1417 O O . GLU B 1 3 ? -24.688 1.617 37.406 1 35.62 3 GLU B O 1
ATOM 1422 N N . SER B 1 4 ? -23.422 3.219 37.906 1 32.25 4 SER B N 1
ATOM 1423 C CA . SER B 1 4 ? -23.5 3.906 36.625 1 32.25 4 SER B CA 1
ATOM 1424 C C . SER B 1 4 ? -22.734 3.15 35.531 1 32.25 4 SER B C 1
ATOM 1426 O O . SER B 1 4 ? -21.516 3.055 35.594 1 32.25 4 SER B O 1
ATOM 1428 N N . LYS B 1 5 ? -23.375 2.162 35 1 38.66 5 LYS B N 1
ATOM 1429 C CA . LYS B 1 5 ? -22.859 1.638 33.719 1 38.66 5 LYS B CA 1
ATOM 1430 C C . LYS B 1 5 ? -22.484 2.77 32.781 1 38.66 5 LYS B C 1
ATOM 1432 O O . LYS B 1 5 ? -23.328 3.547 32.344 1 38.66 5 LYS B O 1
ATOM 1437 N N . THR B 1 6 ? -21.359 3.471 33 1 33.19 6 THR B N 1
ATOM 1438 C CA . THR B 1 6 ? -20.828 4.332 31.969 1 33.19 6 THR B CA 1
ATOM 1439 C C . THR B 1 6 ? -21.016 3.701 30.594 1 33.19 6 THR B C 1
ATOM 1441 O O . THR B 1 6 ? -20.484 2.631 30.297 1 33.19 6 THR B O 1
ATOM 1444 N N . ASN B 1 7 ? -22.125 3.75 30.031 1 37.59 7 ASN B N 1
ATOM 1445 C CA . ASN B 1 7 ? -22.344 3.49 28.609 1 37.59 7 ASN B CA 1
ATOM 1446 C C . ASN B 1 7 ? -21.266 4.129 27.75 1 37.59 7 ASN B C 1
ATOM 1448 O O . ASN B 1 7 ? -21.25 5.348 27.562 1 37.59 7 ASN B O 1
ATOM 1452 N N . SER B 1 8 ? -20.062 3.844 27.953 1 39.72 8 SER B N 1
ATOM 1453 C CA . SER B 1 8 ? -19.094 4.316 26.984 1 39.72 8 SER B CA 1
ATOM 1454 C C . SER B 1 8 ? -19.688 4.34 25.578 1 39.72 8 SER B C 1
ATOM 1456 O O . SER B 1 8 ? -20.156 3.314 25.078 1 39.72 8 SER B O 1
ATOM 1458 N N . LYS B 1 9 ? -20.438 5.23 25.266 1 39.12 9 LYS B N 1
ATOM 1459 C CA . LYS B 1 9 ? -20.953 5.484 23.938 1 39.12 9 LYS B CA 1
ATOM 1460 C C . LYS B 1 9 ? -19.953 5.066 22.859 1 39.12 9 LYS B C 1
ATOM 1462 O O . LYS B 1 9 ? -18.922 5.703 22.688 1 39.12 9 LYS B O 1
ATOM 1467 N N . ARG B 1 10 ? -19.719 3.861 22.672 1 46.25 10 ARG B N 1
ATOM 1468 C CA . ARG B 1 10 ? -18.969 3.404 21.5 1 46.25 10 ARG B CA 1
ATOM 1469 C C . ARG B 1 10 ? -19.359 4.195 20.266 1 46.25 10 ARG B C 1
ATOM 1471 O O . ARG B 1 10 ? -20.531 4.266 19.906 1 46.25 10 ARG B O 1
ATOM 1478 N N . LEU B 1 11 ? -18.719 5.293 20 1 52.25 11 LEU B N 1
ATOM 1479 C CA . LEU B 1 11 ? -18.938 6.051 18.766 1 52.25 11 LEU B CA 1
ATOM 1480 C C . LEU B 1 11 ? -19.344 5.125 17.625 1 52.25 11 LEU B C 1
ATOM 1482 O O . LEU B 1 11 ? -18.734 4.07 17.422 1 52.25 11 LEU B O 1
ATOM 1486 N N . ARG B 1 12 ? -20.578 5.168 17.234 1 59.81 12 ARG B N 1
ATOM 1487 C CA . ARG B 1 12 ? -21.141 4.383 16.125 1 59.81 12 ARG B CA 1
ATOM 1488 C C . ARG B 1 12 ? -20.172 4.344 14.945 1 59.81 12 ARG B C 1
ATOM 1490 O O . ARG B 1 12 ? -19.703 5.387 14.484 1 59.81 12 ARG B O 1
ATOM 1497 N N . GLU B 1 13 ? -19.406 3.26 14.797 1 77.12 13 GLU B N 1
ATOM 1498 C CA . GLU B 1 13 ? -18.594 3.061 13.602 1 77.12 13 GLU B CA 1
ATOM 1499 C C . GLU B 1 13 ? -19.406 2.447 12.469 1 77.12 13 GLU B C 1
ATOM 1501 O O . GLU B 1 13 ? -20.203 1.538 12.703 1 77.12 13 GLU B O 1
ATOM 1506 N N . TYR B 1 14 ? -19.375 3.143 11.406 1 87.06 14 TYR B N 1
ATOM 1507 C CA . TYR B 1 14 ? -20.078 2.709 10.203 1 87.06 14 TYR B CA 1
ATOM 1508 C C . TYR B 1 14 ? -19.266 1.69 9.43 1 87.06 14 TYR B C 1
ATOM 1510 O O . TYR B 1 14 ? -18.031 1.743 9.43 1 87.06 14 TYR B O 1
ATOM 1518 N N . ASN B 1 15 ? -20 0.801 8.867 1 94.69 15 ASN B N 1
ATOM 1519 C CA . ASN B 1 15 ? -19.344 -0.179 8.016 1 94.69 15 ASN B CA 1
ATOM 1520 C C . ASN B 1 15 ? -18.875 0.448 6.703 1 94.69 15 ASN B C 1
ATOM 1522 O O . ASN B 1 15 ? -19.609 1.196 6.066 1 94.69 15 ASN B O 1
ATOM 1526 N N . ILE B 1 16 ? -17.719 0.245 6.391 1 97.75 16 ILE B N 1
ATOM 1527 C CA . ILE B 1 16 ? -17.172 0.738 5.137 1 97.75 16 ILE B CA 1
ATOM 1528 C C . ILE B 1 16 ? -17.484 -0.239 4.008 1 97.75 16 ILE B C 1
ATOM 1530 O O . ILE B 1 16 ? -17.219 -1.438 4.121 1 97.75 16 ILE B O 1
ATOM 1534 N N . THR B 1 17 ? -18.031 0.288 2.908 1 98.12 17 THR B N 1
ATOM 1535 C CA . THR B 1 17 ? -18.469 -0.576 1.817 1 98.12 17 THR B CA 1
ATOM 1536 C C . THR B 1 17 ? -17.891 -0.105 0.489 1 98.12 17 THR B C 1
ATOM 1538 O O . THR B 1 17 ? -17.859 1.095 0.209 1 98.12 17 THR B O 1
ATOM 1541 N N . PHE B 1 18 ? -17.406 -1.021 -0.281 1 97.88 18 PHE B N 1
ATOM 1542 C CA . PHE B 1 18 ? -17 -0.791 -1.658 1 97.88 18 PHE B CA 1
ATOM 1543 C C . PHE B 1 18 ? -17.891 -1.545 -2.631 1 97.88 18 PHE B C 1
ATOM 1545 O O . PHE B 1 18 ? -18.188 -2.725 -2.424 1 97.88 18 PHE B O 1
ATOM 1552 N N . MET B 1 19 ? -18.297 -0.864 -3.598 1 95.62 19 MET B N 1
ATOM 1553 C CA . MET B 1 19 ? -19.141 -1.417 -4.652 1 95.62 19 MET B CA 1
ATOM 1554 C C . MET B 1 19 ? -18.5 -1.222 -6.023 1 95.62 19 MET B C 1
ATOM 1556 O O . MET B 1 19 ? -17.609 -0.382 -6.18 1 95.62 19 MET B O 1
ATOM 1560 N N . GLU B 1 20 ? -18.969 -2.031 -6.992 1 92.81 20 GLU B N 1
ATOM 1561 C CA . GLU B 1 20 ? -18.438 -1.877 -8.344 1 92.81 20 GLU B CA 1
ATOM 1562 C C . GLU B 1 20 ? -18.672 -0.461 -8.867 1 92.81 20 GLU B C 1
ATOM 1564 O O . GLU B 1 20 ? -17.859 0.072 -9.617 1 92.81 20 GLU B O 1
ATOM 1569 N N . GLU B 1 21 ? -19.75 0.171 -8.414 1 93.62 21 GLU B N 1
ATOM 1570 C CA . GLU B 1 21 ? -20.125 1.519 -8.836 1 93.62 21 GLU B CA 1
ATOM 1571 C C . GLU B 1 21 ? -19.078 2.541 -8.383 1 93.62 21 GLU B C 1
ATOM 1573 O O . GLU B 1 21 ? -19 3.637 -8.945 1 93.62 21 GLU B O 1
ATOM 1578 N N . ASP B 1 22 ? -18.328 2.203 -7.387 1 95.38 22 ASP B N 1
ATOM 1579 C CA . ASP B 1 22 ? -17.266 3.086 -6.926 1 95.38 22 ASP B CA 1
ATOM 1580 C C . ASP B 1 22 ? -16.219 3.297 -8.008 1 95.38 22 ASP B C 1
ATOM 1582 O O . ASP B 1 22 ? -15.461 4.273 -7.977 1 95.38 22 ASP B O 1
ATOM 1586 N N . ALA B 1 23 ? -16.141 2.373 -9.008 1 93.38 23 ALA B N 1
ATOM 1587 C CA . ALA B 1 23 ? -15.117 2.443 -10.047 1 93.38 23 ALA B CA 1
ATOM 1588 C C . ALA B 1 23 ? -15.688 3.006 -11.344 1 93.38 23 ALA B C 1
ATOM 1590 O O . ALA B 1 23 ? -14.984 3.1 -12.352 1 93.38 23 ALA B O 1
ATOM 1591 N N . ASP B 1 24 ? -16.922 3.414 -11.406 1 89.06 24 ASP B N 1
ATOM 1592 C CA . ASP B 1 24 ? -17.625 3.771 -12.641 1 89.06 24 ASP B CA 1
ATOM 1593 C C . ASP B 1 24 ? -16.984 4.996 -13.289 1 89.06 24 ASP B C 1
ATOM 1595 O O . ASP B 1 24 ? -16.953 5.109 -14.523 1 89.06 24 ASP B O 1
ATOM 1599 N N . ARG B 1 25 ? -16.406 5.859 -12.648 1 87.19 25 ARG B N 1
ATOM 1600 C CA . ARG B 1 25 ? -15.898 7.105 -13.211 1 87.19 25 ARG B CA 1
ATOM 1601 C C . ARG B 1 25 ? -14.445 6.957 -13.641 1 87.19 25 ARG B C 1
ATOM 1603 O O . ARG B 1 25 ? -13.844 7.891 -14.18 1 87.19 25 ARG B O 1
ATOM 1610 N N . LEU B 1 26 ? -13.984 5.785 -13.594 1 91.06 26 LEU B N 1
ATOM 1611 C CA . LEU B 1 26 ? -12.562 5.582 -13.844 1 91.06 26 LEU B CA 1
ATOM 1612 C C . LEU B 1 26 ? -12.328 5.043 -15.258 1 91.06 26 LEU B C 1
ATOM 1614 O O . LEU B 1 26 ? -13.195 4.367 -15.812 1 91.06 26 LEU B O 1
ATOM 1618 N N . LEU B 1 27 ? -11.258 5.477 -15.828 1 89.94 27 LEU B N 1
ATOM 1619 C CA . LEU B 1 27 ? -10.766 4.844 -17.047 1 89.94 27 LEU B CA 1
ATOM 1620 C C . LEU B 1 27 ? -10.133 3.49 -16.734 1 89.94 27 LEU B C 1
ATOM 1622 O O . LEU B 1 27 ? -9.055 3.424 -16.156 1 89.94 27 LEU B O 1
ATOM 1626 N N . LEU B 1 28 ? -10.844 2.426 -17.172 1 87.06 28 LEU B N 1
ATOM 1627 C CA . LEU B 1 28 ? -10.367 1.069 -16.922 1 87.06 28 LEU B CA 1
ATOM 1628 C C . LEU B 1 28 ? -9.922 0.41 -18.234 1 87.06 28 LEU B C 1
ATOM 1630 O O . LEU B 1 28 ? -10.43 0.743 -19.297 1 87.06 28 LEU B O 1
ATOM 1634 N N . PRO B 1 29 ? -9.047 -0.554 -18.188 1 88.56 29 PRO B N 1
ATOM 1635 C CA . PRO B 1 29 ? -8.25 -0.962 -17.031 1 88.56 29 PRO B CA 1
ATOM 1636 C C . PRO B 1 29 ? -7.164 0.052 -16.672 1 88.56 29 PRO B C 1
ATOM 1638 O O . PRO B 1 29 ? -6.801 0.891 -17.5 1 88.56 29 PRO B O 1
ATOM 1641 N N . HIS B 1 30 ? -6.762 0.106 -15.414 1 89.81 30 HIS B N 1
ATOM 1642 C CA . HIS B 1 30 ? -5.648 0.936 -14.969 1 89.81 30 HIS B CA 1
ATOM 1643 C C . HIS B 1 30 ? -4.793 0.205 -13.938 1 89.81 30 HIS B C 1
ATOM 1645 O O . HIS B 1 30 ? -5.211 -0.816 -13.391 1 89.81 30 HIS B O 1
ATOM 1651 N N . ASN B 1 31 ? -3.6 0.729 -13.695 1 89.25 31 ASN B N 1
ATOM 1652 C CA . ASN B 1 31 ? -2.68 0.237 -12.672 1 89.25 31 ASN B CA 1
ATOM 1653 C C . ASN B 1 31 ? -2.064 1.382 -11.875 1 89.25 31 ASN B C 1
ATOM 1655 O O . ASN B 1 31 ? -0.943 1.266 -11.375 1 89.25 31 ASN B O 1
ATOM 1659 N N . GLY B 1 32 ? -2.775 2.375 -11.852 1 91.81 32 GLY B N 1
ATOM 1660 C CA . GLY B 1 32 ? -2.254 3.57 -11.211 1 91.81 32 GLY B CA 1
ATOM 1661 C C . GLY B 1 32 ? -2.287 3.5 -9.695 1 91.81 32 GLY B C 1
ATOM 1662 O O . GLY B 1 32 ? -3.15 2.834 -9.117 1 91.81 32 GLY B O 1
ATOM 1663 N N . ALA B 1 33 ? -1.419 4.191 -9.078 1 94.56 33 ALA B N 1
ATOM 1664 C CA . ALA B 1 33 ? -1.406 4.336 -7.629 1 94.56 33 ALA B CA 1
ATOM 1665 C C . ALA B 1 33 ? -2.551 5.227 -7.152 1 94.56 33 ALA B C 1
ATOM 1667 O O . ALA B 1 33 ? -3.232 5.855 -7.965 1 94.56 33 ALA B O 1
ATOM 1668 N N . LEU B 1 34 ? -2.797 5.16 -5.887 1 97.31 34 LEU B N 1
ATOM 1669 C CA . LEU B 1 34 ? -3.799 6.039 -5.293 1 97.31 34 LEU B CA 1
ATOM 1670 C C . LEU B 1 34 ? -3.176 7.363 -4.867 1 97.31 34 LEU B C 1
ATOM 1672 O O . LEU B 1 34 ? -2.574 7.453 -3.795 1 97.31 34 LEU B O 1
ATOM 1676 N N . VAL B 1 35 ? -3.336 8.32 -5.758 1 96.81 35 VAL B N 1
ATOM 1677 C CA . VAL B 1 35 ? -2.818 9.664 -5.516 1 96.81 35 VAL B CA 1
ATOM 1678 C C . VAL B 1 35 ? -3.973 10.617 -5.242 1 96.81 35 VAL B C 1
ATOM 1680 O O . VAL B 1 35 ? -4.914 10.711 -6.031 1 96.81 35 VAL B O 1
ATOM 1683 N N . ILE B 1 36 ? -3.857 11.32 -4.113 1 97.94 36 ILE B N 1
ATOM 1684 C CA . ILE B 1 36 ? -4.938 12.211 -3.701 1 97.94 36 ILE B CA 1
ATOM 1685 C C . ILE B 1 36 ? -4.371 13.594 -3.385 1 97.94 36 ILE B C 1
ATOM 1687 O O . ILE B 1 36 ? -3.188 13.852 -3.607 1 97.94 36 ILE B O 1
ATOM 1691 N N . SER B 1 37 ? -5.301 14.461 -3.043 1 97.75 37 SER B N 1
ATOM 1692 C CA . SER B 1 37 ? -4.961 15.727 -2.393 1 97.75 37 SER B CA 1
ATOM 1693 C C . SER B 1 37 ? -5.383 15.719 -0.926 1 97.75 37 SER B C 1
ATOM 1695 O O . SER B 1 37 ? -6.418 15.156 -0.574 1 97.75 37 SER B O 1
ATOM 1697 N N . LEU B 1 38 ? -4.578 16.297 -0.133 1 98.19 38 LEU B N 1
ATOM 1698 C CA . LEU B 1 38 ? -4.832 16.375 1.303 1 98.19 38 LEU B CA 1
ATOM 1699 C C . LEU B 1 38 ? -4.621 17.781 1.824 1 98.19 38 LEU B C 1
ATOM 1701 O O . LEU B 1 38 ? -3.658 18.453 1.444 1 98.19 38 LEU B O 1
ATOM 1705 N N . ASN B 1 39 ? -5.547 18.219 2.656 1 98.44 39 ASN B N 1
ATOM 1706 C CA . ASN B 1 39 ? -5.344 19.5 3.311 1 98.44 39 ASN B CA 1
ATOM 1707 C C . ASN B 1 39 ? -4.414 19.391 4.512 1 98.44 39 ASN B C 1
ATOM 1709 O O . ASN B 1 39 ? -4.668 18.594 5.422 1 98.44 39 ASN B O 1
ATOM 1713 N N . VAL B 1 40 ? -3.398 20.062 4.469 1 98.25 40 VAL B N 1
ATOM 1714 C CA . VAL B 1 40 ? -2.438 20.188 5.562 1 98.25 40 VAL B CA 1
ATOM 1715 C C . VAL B 1 40 ? -2.316 21.641 5.996 1 98.25 40 VAL B C 1
ATOM 1717 O O . VAL B 1 40 ? -1.958 22.5 5.191 1 98.25 40 VAL B O 1
ATOM 1720 N N . LEU B 1 41 ? -2.582 21.875 7.254 1 97.19 41 LEU B N 1
ATOM 1721 C CA . LEU B 1 41 ? -2.729 23.234 7.723 1 97.19 41 LEU B CA 1
ATOM 1722 C C . LEU B 1 41 ? -3.668 24.031 6.816 1 97.19 41 LEU B C 1
ATOM 1724 O O . LEU B 1 41 ? -4.836 23.672 6.66 1 97.19 41 LEU B O 1
ATOM 1728 N N . TYR B 1 42 ? -3.203 25.062 6.117 1 95 42 TYR B N 1
ATOM 1729 C CA . TYR B 1 42 ? -4.051 25.875 5.266 1 95 42 TYR B CA 1
ATOM 1730 C C . TYR B 1 42 ? -3.746 25.641 3.793 1 95 42 TYR B C 1
ATOM 1732 O O . TYR B 1 42 ? -4.234 26.359 2.922 1 95 42 TYR B O 1
ATOM 1740 N N . PHE B 1 43 ? -3.055 24.547 3.541 1 97 43 PHE B N 1
ATOM 1741 C CA . PHE B 1 43 ? -2.639 24.25 2.174 1 97 43 PHE B CA 1
ATOM 1742 C C . PHE B 1 43 ? -3.307 22.969 1.669 1 97 43 PHE B C 1
ATOM 1744 O O . PHE B 1 43 ? -3.449 22 2.414 1 97 43 PHE B O 1
ATOM 1751 N N . LYS B 1 44 ? -3.762 23.094 0.478 1 97.31 44 LYS B N 1
ATOM 1752 C CA . LYS B 1 44 ? -4.133 21.859 -0.217 1 97.31 44 LYS B CA 1
ATOM 1753 C C . LYS B 1 44 ? -2.934 21.25 -0.942 1 97.31 44 LYS B C 1
ATOM 1755 O O . LYS B 1 44 ? -2.459 21.812 -1.936 1 97.31 44 LYS B O 1
ATOM 1760 N N . ILE B 1 45 ? -2.441 20.172 -0.44 1 97.06 45 ILE B N 1
ATOM 1761 C CA . ILE B 1 45 ? -1.257 19.547 -1.02 1 97.06 45 ILE B CA 1
ATOM 1762 C C . ILE B 1 45 ? -1.678 18.469 -2.027 1 97.06 45 ILE B C 1
ATOM 1764 O O . ILE B 1 45 ? -2.424 17.547 -1.69 1 97.06 45 ILE B O 1
ATOM 1768 N N . LYS B 1 46 ? -1.209 18.594 -3.262 1 95.44 46 LYS B N 1
ATOM 1769 C CA . LYS B 1 46 ? -1.413 17.594 -4.305 1 95.44 46 LYS B CA 1
ATOM 1770 C C . LYS B 1 46 ? -0.27 16.594 -4.328 1 95.44 46 LYS B C 1
ATOM 1772 O O . LYS B 1 46 ? 0.746 16.781 -3.654 1 95.44 46 LYS B O 1
ATOM 1777 N N . GLY B 1 47 ? -0.525 15.492 -5.035 1 94.25 47 GLY B N 1
ATOM 1778 C CA . GLY B 1 47 ? 0.548 14.523 -5.184 1 94.25 47 GLY B CA 1
ATOM 1779 C C . GLY B 1 47 ? 0.825 13.742 -3.912 1 94.25 47 GLY B C 1
ATOM 1780 O O . GLY B 1 47 ? 1.983 13.516 -3.559 1 94.25 47 GLY B O 1
ATOM 1781 N N . VAL B 1 48 ? -0.24 13.438 -3.186 1 96.81 48 VAL B N 1
ATOM 1782 C CA . VAL B 1 48 ? -0.153 12.625 -1.976 1 96.81 48 VAL B CA 1
ATOM 1783 C C . VAL B 1 48 ? -0.453 11.164 -2.311 1 96.81 48 VAL B C 1
ATOM 1785 O O . VAL B 1 48 ? -1.568 10.828 -2.721 1 96.81 48 VAL B O 1
ATOM 1788 N N . ILE B 1 49 ? 0.524 10.305 -2.139 1 95.94 49 ILE B N 1
ATOM 1789 C CA . ILE B 1 49 ? 0.305 8.898 -2.451 1 95.94 49 ILE B CA 1
ATOM 1790 C C . ILE B 1 49 ? -0.05 8.133 -1.177 1 95.94 49 ILE B C 1
ATOM 1792 O O . ILE B 1 49 ? 0.507 8.406 -0.11 1 95.94 49 ILE B O 1
ATOM 1796 N N . VAL B 1 50 ? -1.078 7.293 -1.237 1 97.44 50 VAL B N 1
ATOM 1797 C CA . VAL B 1 50 ? -1.447 6.375 -0.163 1 97.44 50 VAL B CA 1
ATOM 1798 C C . VAL B 1 50 ? -0.653 5.078 -0.293 1 97.44 50 VAL B C 1
ATOM 1800 O O . VAL B 1 50 ? -0.737 4.391 -1.314 1 97.44 50 VAL B O 1
ATOM 1803 N N . ASP B 1 51 ? 0.121 4.762 0.703 1 94.88 51 ASP B N 1
ATOM 1804 C CA . ASP B 1 51 ? 1.031 3.625 0.601 1 94.88 51 ASP B CA 1
ATOM 1805 C C . ASP B 1 51 ? 0.941 2.736 1.839 1 94.88 51 ASP B C 1
ATOM 1807 O O . ASP B 1 51 ? 1.594 3.006 2.85 1 94.88 51 ASP B O 1
ATOM 1811 N N . LEU B 1 52 ? 0.295 1.562 1.72 1 96 52 LEU B N 1
ATOM 1812 C CA . LEU B 1 52 ? 0.123 0.62 2.82 1 96 52 LEU B CA 1
ATOM 1813 C C . LEU B 1 52 ? 1.449 -0.036 3.188 1 96 52 LEU B C 1
ATOM 1815 O O . LEU B 1 52 ? 1.569 -0.654 4.25 1 96 52 LEU B O 1
ATOM 1819 N N . GLY B 1 53 ? 2.385 0.091 2.359 1 92.62 53 GLY B N 1
ATOM 1820 C CA . GLY B 1 53 ? 3.684 -0.51 2.615 1 92.62 53 GLY B CA 1
ATOM 1821 C C . GLY B 1 53 ? 4.605 0.382 3.426 1 92.62 53 GLY B C 1
ATOM 1822 O O . GLY B 1 53 ? 5.633 -0.075 3.934 1 92.62 53 GLY B O 1
ATOM 1823 N N . SER B 1 54 ? 4.254 1.591 3.551 1 92.81 54 SER B N 1
ATOM 1824 C CA . SER B 1 54 ? 5.129 2.543 4.227 1 92.81 54 SER B CA 1
ATOM 1825 C C . SER B 1 54 ? 4.848 2.592 5.723 1 92.81 54 SER B C 1
ATOM 1827 O O . SER B 1 54 ? 3.701 2.787 6.137 1 92.81 54 SER B O 1
ATOM 1829 N N . SER B 1 55 ? 5.879 2.475 6.488 1 92.81 55 SER B N 1
ATOM 1830 C CA . SER B 1 55 ? 5.758 2.5 7.941 1 92.81 55 SER B CA 1
ATOM 1831 C C . SER B 1 55 ? 5.805 3.928 8.477 1 92.81 55 SER B C 1
ATOM 1833 O O . SER B 1 55 ? 5.711 4.148 9.688 1 92.81 55 SER B O 1
ATOM 1835 N N . ALA B 1 56 ? 5.875 4.879 7.59 1 94.5 56 ALA B N 1
ATOM 1836 C CA . ALA B 1 56 ? 5.957 6.285 7.984 1 94.5 56 ALA B CA 1
ATOM 1837 C C . ALA B 1 56 ? 5.145 7.168 7.043 1 94.5 56 ALA B C 1
ATOM 1839 O O . ALA B 1 56 ? 4.852 6.773 5.91 1 94.5 56 ALA B O 1
ATOM 1840 N N . ASN B 1 57 ? 4.727 8.305 7.609 1 97.12 57 ASN B N 1
ATOM 1841 C CA . ASN B 1 57 ? 4.336 9.414 6.75 1 97.12 57 ASN B CA 1
ATOM 1842 C C . ASN B 1 57 ? 5.539 10.242 6.312 1 97.12 57 ASN B C 1
ATOM 1844 O O . ASN B 1 57 ? 6.355 10.641 7.145 1 97.12 57 ASN B O 1
ATOM 1848 N N . ILE B 1 58 ? 5.621 10.492 5.039 1 95.56 58 ILE B N 1
ATOM 1849 C CA . ILE B 1 58 ? 6.805 11.172 4.52 1 95.56 58 ILE B CA 1
ATOM 1850 C C . ILE B 1 58 ? 6.395 12.445 3.787 1 95.56 58 ILE B C 1
ATOM 1852 O O . ILE B 1 58 ? 5.406 12.453 3.047 1 95.56 58 ILE B O 1
ATOM 1856 N N . MET B 1 59 ? 7.113 13.484 4.023 1 96.25 59 MET B N 1
ATOM 1857 C CA . MET B 1 59 ? 6.91 14.75 3.316 1 96.25 59 MET B CA 1
ATOM 1858 C C . MET B 1 59 ? 8.219 15.258 2.727 1 96.25 59 MET B C 1
ATOM 1860 O O . MET B 1 59 ? 9.258 15.234 3.391 1 96.25 59 MET B O 1
ATOM 1864 N N . GLN B 1 60 ? 8.125 15.703 1.567 1 94.12 60 GLN B N 1
ATOM 1865 C CA . GLN B 1 60 ? 9.305 16.25 0.899 1 94.12 60 GLN B CA 1
ATOM 1866 C C . GLN B 1 60 ? 9.672 17.609 1.46 1 94.12 60 GLN B C 1
ATOM 1868 O O . GLN B 1 60 ? 8.797 18.438 1.734 1 94.12 60 GLN B O 1
ATOM 1873 N N . TRP B 1 61 ? 10.906 17.812 1.485 1 94.06 61 TRP B N 1
ATOM 1874 C CA . TRP B 1 61 ? 11.438 19.078 1.977 1 94.06 61 TRP B CA 1
ATOM 1875 C C . TRP B 1 61 ? 10.898 20.25 1.162 1 94.06 61 TRP B C 1
ATOM 1877 O O . TRP B 1 61 ? 10.57 21.297 1.716 1 94.06 61 TRP B O 1
ATOM 1887 N N . ARG B 1 62 ? 10.797 20.078 -0.094 1 92.94 62 ARG B N 1
ATOM 1888 C CA . ARG B 1 62 ? 10.383 21.156 -0.985 1 92.94 62 ARG B CA 1
ATOM 1889 C C . ARG B 1 62 ? 8.969 21.641 -0.652 1 92.94 62 ARG B C 1
ATOM 1891 O O . ARG B 1 62 ? 8.641 22.812 -0.842 1 92.94 62 ARG B O 1
ATOM 1898 N N . VAL B 1 63 ? 8.141 20.75 -0.191 1 94.94 63 VAL B N 1
ATOM 1899 C CA . VAL B 1 63 ? 6.781 21.125 0.201 1 94.94 63 VAL B CA 1
ATOM 1900 C C . VAL B 1 63 ? 6.824 22.078 1.384 1 94.94 63 VAL B C 1
ATOM 1902 O O . VAL B 1 63 ? 6.117 23.094 1.396 1 94.94 63 VAL B O 1
ATOM 1905 N N . LEU B 1 64 ? 7.695 21.781 2.316 1 96.62 64 LEU B N 1
ATOM 1906 C CA . LEU B 1 64 ? 7.832 22.609 3.51 1 96.62 64 LEU B CA 1
ATOM 1907 C C . LEU B 1 64 ? 8.492 23.953 3.172 1 96.62 64 LEU B C 1
ATOM 1909 O O . LEU B 1 64 ? 8.156 24.984 3.764 1 96.62 64 LEU B O 1
ATOM 1913 N N . GLU B 1 65 ? 9.391 23.844 2.275 1 95.62 65 GLU B N 1
ATOM 1914 C CA . GLU B 1 65 ? 10.031 25.078 1.817 1 95.62 65 GLU B CA 1
ATOM 1915 C C . GLU B 1 65 ? 9.016 26.016 1.174 1 95.62 65 GLU B C 1
ATOM 1917 O O . GLU B 1 65 ? 8.984 27.219 1.486 1 95.62 65 GLU B O 1
ATOM 1922 N N . GLN B 1 66 ? 8.211 25.516 0.304 1 94.94 66 GLN B N 1
ATOM 1923 C CA . GLN B 1 66 ? 7.188 26.297 -0.38 1 94.94 66 GLN B CA 1
ATOM 1924 C C . GLN B 1 66 ? 6.176 26.875 0.611 1 94.94 66 GLN B C 1
ATOM 1926 O O . GLN B 1 66 ? 5.684 27.984 0.429 1 94.94 66 GLN B O 1
ATOM 1931 N N . ALA B 1 67 ? 5.926 26.156 1.656 1 95.81 67 ALA B N 1
ATOM 1932 C CA . ALA B 1 67 ? 4.953 26.562 2.666 1 95.81 67 ALA B CA 1
ATOM 1933 C C . ALA B 1 67 ? 5.605 27.438 3.734 1 95.81 67 ALA B C 1
ATOM 1935 O O . ALA B 1 67 ? 4.934 27.906 4.66 1 95.81 67 ALA B O 1
ATOM 1936 N N . LYS B 1 68 ? 6.93 27.609 3.674 1 96.44 68 LYS B N 1
ATOM 1937 C CA . LYS B 1 68 ? 7.703 28.391 4.629 1 96.44 68 LYS B CA 1
ATOM 1938 C C . LYS B 1 68 ? 7.59 27.812 6.035 1 96.44 68 LYS B C 1
ATOM 1940 O O . LYS B 1 68 ? 7.391 28.562 7.004 1 96.44 68 LYS B O 1
ATOM 1945 N N . LEU B 1 69 ? 7.77 26.484 6.113 1 97.12 69 LEU B N 1
ATOM 1946 C CA . LEU B 1 69 ? 7.633 25.797 7.387 1 97.12 69 LEU B CA 1
ATOM 1947 C C . LEU B 1 69 ? 8.93 25.094 7.77 1 97.12 69 LEU B C 1
ATOM 1949 O O . LEU B 1 69 ? 8.961 24.297 8.703 1 97.12 69 LEU B O 1
ATOM 1953 N N . THR B 1 70 ? 10.008 25.359 7.066 1 95.94 70 THR B N 1
ATOM 1954 C CA . THR B 1 70 ? 11.25 24.625 7.281 1 95.94 70 THR B CA 1
ATOM 1955 C C . THR B 1 70 ? 11.805 24.906 8.68 1 95.94 70 THR B C 1
ATOM 1957 O O . THR B 1 70 ? 12.484 24.047 9.258 1 95.94 70 THR B O 1
ATOM 1960 N N . ARG B 1 71 ? 11.492 25.969 9.328 1 95.81 71 ARG B N 1
ATOM 1961 C CA . ARG B 1 71 ? 11.977 26.312 10.664 1 95.81 71 ARG B CA 1
ATOM 1962 C C . ARG B 1 71 ? 11.305 25.453 11.727 1 95.81 71 ARG B C 1
ATOM 1964 O O . ARG B 1 71 ? 11.797 25.359 12.859 1 95.81 71 ARG B O 1
ATOM 1971 N N . SER B 1 72 ? 10.203 24.906 11.367 1 96.44 72 SER B N 1
ATOM 1972 C CA . SER B 1 72 ? 9.438 24.109 12.32 1 96.44 72 SER B CA 1
ATOM 1973 C C . SER B 1 72 ? 9.898 22.656 12.32 1 96.44 72 SER B C 1
ATOM 1975 O O . SER B 1 72 ? 9.414 21.859 13.117 1 96.44 72 SER B O 1
ATOM 1977 N N . ILE B 1 73 ? 10.844 22.328 11.461 1 97 73 ILE B N 1
ATOM 1978 C CA . ILE B 1 73 ? 11.367 20.969 11.398 1 97 73 ILE B CA 1
ATOM 1979 C C . ILE B 1 73 ? 12.227 20.688 12.625 1 97 73 ILE B C 1
ATOM 1981 O O . ILE B 1 73 ? 13.117 21.484 12.961 1 97 73 ILE B O 1
ATOM 1985 N N . ILE B 1 74 ? 11.867 19.625 13.312 1 97 74 ILE B N 1
ATOM 1986 C CA . ILE B 1 74 ? 12.672 19.156 14.43 1 97 74 ILE B CA 1
ATOM 1987 C C . ILE B 1 74 ? 13.797 18.25 13.906 1 97 74 ILE B C 1
ATOM 1989 O O . ILE B 1 74 ? 13.539 17.219 13.305 1 97 74 ILE B O 1
ATOM 1993 N N . PRO B 1 75 ? 15 18.656 14.219 1 92.88 75 PRO B N 1
ATOM 1994 C CA . PRO B 1 75 ? 16.094 17.828 13.742 1 92.88 75 PRO B CA 1
ATOM 1995 C C . PRO B 1 75 ? 16.062 16.406 14.328 1 92.88 75 PRO B C 1
ATOM 1997 O O . PRO B 1 75 ? 15.938 16.25 15.547 1 92.88 75 PRO B O 1
ATOM 2000 N N . ALA B 1 76 ? 15.961 15.445 13.477 1 90.38 76 ALA B N 1
ATOM 2001 C CA . ALA B 1 76 ? 15.984 14.023 13.82 1 90.38 76 ALA B CA 1
ATOM 2002 C C . ALA B 1 76 ? 16.453 13.188 12.633 1 90.38 76 ALA B C 1
ATOM 2004 O O . ALA B 1 76 ? 16.016 13.391 11.5 1 90.38 76 ALA B O 1
ATOM 2005 N N . THR B 1 77 ? 17.438 12.43 12.906 1 88.25 77 THR B N 1
ATOM 2006 C CA . THR B 1 77 ? 17.953 11.586 11.836 1 88.25 77 THR B CA 1
ATOM 2007 C C . THR B 1 77 ? 17.484 10.141 12.016 1 88.25 77 THR B C 1
ATOM 2009 O O . THR B 1 77 ? 17.734 9.531 13.062 1 88.25 77 THR B O 1
ATOM 2012 N N . LYS B 1 78 ? 16.75 9.766 11.023 1 90.19 78 LYS B N 1
ATOM 2013 C CA . LYS B 1 78 ? 16.312 8.375 10.984 1 90.19 78 LYS B CA 1
ATOM 2014 C C . LYS B 1 78 ? 16.625 7.742 9.625 1 90.19 78 LYS B C 1
ATOM 2016 O O . LYS B 1 78 ? 16.797 8.445 8.633 1 90.19 78 LYS B O 1
ATOM 2021 N N . LEU B 1 79 ? 16.688 6.422 9.734 1 87.94 79 LEU B N 1
ATOM 2022 C CA . LEU B 1 79 ? 16.828 5.668 8.492 1 87.94 79 LEU B CA 1
ATOM 2023 C C . LEU B 1 79 ? 15.492 5.043 8.086 1 87.94 79 LEU B C 1
ATOM 2025 O O . LEU B 1 79 ? 14.836 4.383 8.891 1 87.94 79 LEU B O 1
ATOM 2029 N N . LEU B 1 80 ? 15.125 5.418 6.875 1 87 80 LEU B N 1
ATOM 2030 C CA . LEU B 1 80 ? 13.969 4.758 6.277 1 87 80 LEU B CA 1
ATOM 2031 C C . LEU B 1 80 ? 14.406 3.678 5.293 1 87 80 LEU B C 1
ATOM 2033 O O . LEU B 1 80 ? 15.141 3.959 4.348 1 87 80 LEU B O 1
ATOM 2037 N N . PHE B 1 81 ? 13.883 2.533 5.512 1 83.44 81 PHE B N 1
ATOM 2038 C CA . PHE B 1 81 ? 14.344 1.405 4.711 1 83.44 81 PHE B CA 1
ATOM 2039 C C . PHE B 1 81 ? 13.391 1.146 3.547 1 83.44 81 PHE B C 1
ATOM 2041 O O . PHE B 1 81 ? 12.172 1.251 3.699 1 83.44 81 PHE B O 1
ATOM 2048 N N . GLU B 1 82 ? 14.055 0.809 2.432 1 79.69 82 GLU B N 1
ATOM 2049 C CA . GLU B 1 82 ? 13.289 0.514 1.221 1 79.69 82 GLU B CA 1
ATOM 2050 C C . GLU B 1 82 ? 13.352 -0.973 0.88 1 79.69 82 GLU B C 1
ATOM 2052 O O . GLU B 1 82 ? 14.07 -1.736 1.53 1 79.69 82 GLU B O 1
ATOM 2057 N N . PHE B 1 83 ? 12.57 -1.385 -0.055 1 72.56 83 PHE B N 1
ATOM 2058 C CA . PHE B 1 83 ? 12.422 -2.781 -0.446 1 72.56 83 PHE B CA 1
ATOM 2059 C C . PHE B 1 83 ? 13.734 -3.34 -0.977 1 72.56 83 PHE B C 1
ATOM 2061 O O . PHE B 1 83 ? 13.992 -4.539 -0.87 1 72.56 83 PHE B O 1
ATOM 2068 N N . ASN B 1 84 ? 14.586 -2.523 -1.483 1 72.44 84 ASN B N 1
ATOM 2069 C CA . ASN B 1 84 ? 15.836 -3.023 -2.057 1 72.44 84 ASN B CA 1
ATOM 2070 C C . ASN B 1 84 ? 16.984 -2.939 -1.059 1 72.44 84 ASN B C 1
ATOM 2072 O O . ASN B 1 84 ? 18.156 -2.885 -1.453 1 72.44 84 ASN B O 1
ATOM 2076 N N . LEU B 1 85 ? 16.734 -2.822 0.145 1 73.12 85 LEU B N 1
ATOM 2077 C CA . LEU B 1 85 ? 17.703 -2.857 1.234 1 73.12 85 LEU B CA 1
ATOM 2078 C C . LEU B 1 85 ? 18.5 -1.56 1.295 1 73.12 85 LEU B C 1
ATOM 2080 O O . LEU B 1 85 ? 19.531 -1.498 1.949 1 73.12 85 LEU B O 1
ATOM 2084 N N . THR B 1 86 ? 18.031 -0.625 0.525 1 77.88 86 THR B N 1
ATOM 2085 C CA . THR B 1 86 ? 18.625 0.702 0.665 1 77.88 86 THR B CA 1
ATOM 2086 C C . THR B 1 86 ? 17.844 1.533 1.684 1 77.88 86 THR B C 1
ATOM 2088 O O . THR B 1 86 ? 16.75 1.149 2.104 1 77.88 86 THR B O 1
ATOM 2091 N N . SER B 1 87 ? 18.516 2.547 2.094 1 80.88 87 SER B N 1
ATOM 2092 C CA . SER B 1 87 ? 17.891 3.418 3.074 1 80.88 87 SER B CA 1
ATOM 2093 C C . SER B 1 87 ? 18 4.883 2.672 1 80.88 87 SER B C 1
ATOM 2095 O O . SER B 1 87 ? 18.844 5.238 1.843 1 80.88 87 SER B O 1
ATOM 2097 N N . VAL B 1 88 ? 17.094 5.598 3.203 1 83.56 88 VAL B N 1
ATOM 2098 C CA . VAL B 1 88 ? 17.125 7.051 3.068 1 83.56 88 VAL B CA 1
ATOM 2099 C C . VAL B 1 88 ? 17.188 7.695 4.449 1 83.56 88 VAL B C 1
ATOM 2101 O O . VAL B 1 88 ? 16.5 7.273 5.379 1 83.56 88 VAL B O 1
ATOM 2104 N N . THR B 1 89 ? 18.109 8.641 4.469 1 88 89 THR B N 1
ATOM 2105 C CA . THR B 1 89 ? 18.219 9.406 5.711 1 88 89 THR B CA 1
ATOM 2106 C C . THR B 1 89 ? 17.234 10.578 5.707 1 88 89 THR B C 1
ATOM 2108 O O . THR B 1 89 ? 17.172 11.336 4.734 1 88 89 THR B O 1
ATOM 2111 N N . THR B 1 90 ? 16.547 10.711 6.805 1 92.69 90 THR B N 1
ATOM 2112 C CA . THR B 1 90 ? 15.609 11.828 6.902 1 92.69 90 THR B CA 1
ATOM 2113 C C . THR B 1 90 ? 16.328 13.094 7.371 1 92.69 90 THR B C 1
ATOM 2115 O O . THR B 1 90 ? 17.344 13.016 8.062 1 92.69 90 THR B O 1
ATOM 2118 N N . GLY B 1 91 ? 15.773 14.281 6.945 1 92.69 91 GLY B N 1
ATOM 2119 C CA . GLY B 1 91 ? 16.297 15.57 7.383 1 92.69 91 GLY B CA 1
ATOM 2120 C C . GLY B 1 91 ? 15.68 16.047 8.688 1 92.69 91 GLY B C 1
ATOM 2121 O O . GLY B 1 91 ? 16.109 17.062 9.242 1 92.69 91 GLY B O 1
ATOM 2122 N N . GLY B 1 92 ? 14.719 15.352 9.164 1 96.94 92 GLY B N 1
ATOM 2123 C CA . GLY B 1 92 ? 14.008 15.719 10.375 1 96.94 92 GLY B CA 1
ATOM 2124 C C . GLY B 1 92 ? 12.555 15.273 10.375 1 96.94 92 GLY B C 1
ATOM 2125 O O . GLY B 1 92 ? 12.164 14.414 9.578 1 96.94 92 GLY B O 1
ATOM 2126 N N . GLU B 1 93 ? 11.891 15.727 11.406 1 98.06 93 GLU B N 1
ATOM 2127 C CA . GLU B 1 93 ? 10.477 15.414 11.57 1 98.06 93 GLU B CA 1
ATOM 2128 C C . GLU B 1 93 ? 9.656 16.672 11.82 1 98.06 93 GLU B C 1
ATOM 2130 O O . GLU B 1 93 ? 10.18 17.672 12.305 1 98.06 93 GLU B O 1
ATOM 2135 N N . ILE B 1 94 ? 8.406 16.609 11.477 1 98.19 94 ILE B N 1
ATOM 2136 C CA . ILE B 1 94 ? 7.527 17.75 11.695 1 98.19 94 ILE B CA 1
ATOM 2137 C C . ILE B 1 94 ? 6.105 17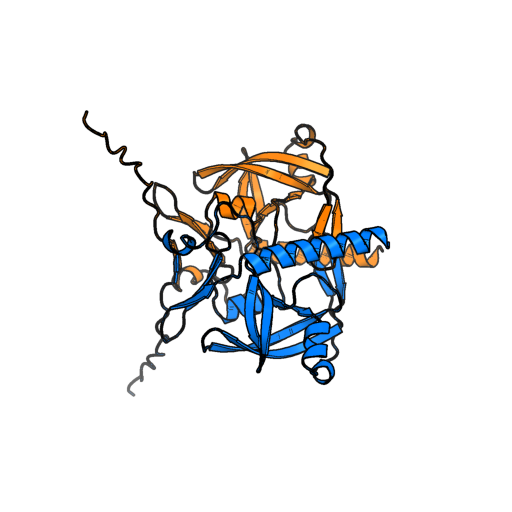.266 11.969 1 98.19 94 ILE B C 1
ATOM 2139 O O . ILE B 1 94 ? 5.641 16.312 11.336 1 98.19 94 ILE B O 1
ATOM 2143 N N . LEU B 1 95 ? 5.461 17.844 12.938 1 98.31 95 LEU B N 1
ATOM 2144 C CA . LEU B 1 95 ? 4.055 17.594 13.242 1 98.31 95 LEU B CA 1
ATOM 2145 C C . LEU B 1 95 ? 3.158 18.625 12.562 1 98.31 95 LEU B C 1
ATOM 2147 O O . LEU B 1 95 ? 3.336 19.828 12.75 1 98.31 95 LEU B O 1
ATOM 2151 N N . LEU B 1 96 ? 2.252 18.172 11.789 1 98.38 96 LEU B N 1
ATOM 2152 C CA . LEU B 1 96 ? 1.354 19.078 11.086 1 98.38 96 LEU B CA 1
ATOM 2153 C C . LEU B 1 96 ? -0.093 18.609 11.203 1 98.38 96 LEU B C 1
ATOM 2155 O O . LEU B 1 96 ? -0.364 17.406 11.18 1 98.38 96 LEU B O 1
ATOM 2159 N N . LEU B 1 97 ? -0.986 19.531 11.258 1 98.44 97 LEU B N 1
ATOM 2160 C CA . LEU B 1 97 ? -2.418 19.266 11.273 1 98.44 97 LEU B CA 1
ATOM 2161 C C . LEU B 1 97 ? -2.922 18.953 9.867 1 98.44 97 LEU B C 1
ATOM 2163 O O . LEU B 1 97 ? -2.684 19.719 8.93 1 98.44 97 LEU B O 1
ATOM 2167 N N . THR B 1 98 ? -3.523 17.812 9.734 1 98.5 98 THR B N 1
ATOM 2168 C CA . THR B 1 98 ? -4.164 17.438 8.477 1 98.5 98 THR B CA 1
ATOM 2169 C C . THR B 1 98 ? -5.684 17.5 8.609 1 98.5 98 THR B C 1
ATOM 2171 O O . THR B 1 98 ? -6.223 17.375 9.711 1 98.5 98 THR B O 1
ATOM 2174 N N . ASN B 1 99 ? -6.316 17.734 7.512 1 98.44 99 ASN B N 1
ATOM 2175 C CA . ASN B 1 99 ? -7.77 17.719 7.422 1 98.44 99 ASN B CA 1
ATOM 2176 C C . ASN B 1 99 ? -8.25 16.844 6.266 1 98.44 99 ASN B C 1
ATOM 2178 O O . ASN B 1 99 ? -7.992 17.156 5.102 1 98.44 99 ASN B O 1
ATOM 2182 N N . ALA B 1 100 ? -8.906 15.805 6.629 1 98.06 100 ALA B N 1
ATOM 2183 C CA . ALA B 1 100 ? -9.539 14.93 5.641 1 98.06 100 ALA B CA 1
ATOM 2184 C C . ALA B 1 100 ? -11.055 14.938 5.793 1 98.06 100 ALA B C 1
ATOM 2186 O O . ALA B 1 100 ? -11.602 14.242 6.652 1 98.06 100 ALA B O 1
ATOM 2187 N N . LYS B 1 101 ? -11.719 15.672 4.91 1 97.44 101 LYS B N 1
ATOM 2188 C CA . LYS B 1 101 ? -13.18 15.75 4.891 1 97.44 101 LYS B CA 1
ATOM 2189 C C . LYS B 1 101 ? -13.727 16.109 6.266 1 97.44 101 LYS B C 1
ATOM 2191 O O . LYS B 1 101 ? -14.648 15.469 6.766 1 97.44 101 LYS B O 1
ATOM 2196 N N . GLY B 1 102 ? -13.062 17.016 6.93 1 96.19 102 GLY B N 1
ATOM 2197 C CA . GLY B 1 102 ? -13.562 17.531 8.188 1 96.19 102 GLY B CA 1
ATOM 2198 C C . GLY B 1 102 ? -12.938 16.875 9.398 1 96.19 102 GLY B C 1
ATOM 2199 O O . GLY B 1 102 ? -13.141 17.328 10.531 1 96.19 102 GLY B O 1
ATOM 2200 N N . VAL B 1 103 ? -12.234 15.82 9.227 1 97.38 103 VAL B N 1
ATOM 2201 C CA . VAL B 1 103 ? -11.562 15.156 10.336 1 97.38 103 VAL B CA 1
ATOM 2202 C C . VAL B 1 103 ? -10.133 15.688 10.469 1 97.38 103 VAL B C 1
ATOM 2204 O O . VAL B 1 103 ? -9.328 15.562 9.539 1 97.38 103 VAL B O 1
ATOM 2207 N N . MET B 1 104 ? -9.859 16.219 11.633 1 97.31 104 MET B N 1
ATOM 2208 C CA . MET B 1 104 ? -8.562 16.844 11.875 1 97.31 104 MET B CA 1
ATOM 2209 C C . MET B 1 104 ? -7.672 15.922 12.711 1 97.31 104 MET B C 1
ATOM 2211 O O . MET B 1 104 ? -8.094 15.414 13.75 1 97.31 104 MET B O 1
ATOM 2215 N N . LYS B 1 105 ? -6.449 15.664 12.227 1 97.88 105 LYS B N 1
ATOM 2216 C CA . LYS B 1 105 ? -5.441 14.883 12.945 1 97.88 105 LYS B CA 1
ATOM 2217 C C . LYS B 1 105 ? -4.055 15.5 12.789 1 97.88 105 LYS B C 1
ATOM 2219 O O . LYS B 1 105 ? -3.67 15.906 11.688 1 97.88 105 LYS B O 1
ATOM 2224 N N . THR B 1 106 ? -3.383 15.625 13.906 1 98.31 106 THR B N 1
ATOM 2225 C CA . THR B 1 106 ? -1.972 15.984 13.852 1 98.31 106 THR B CA 1
ATOM 2226 C C . THR B 1 106 ? -1.105 14.75 13.609 1 98.31 106 THR B C 1
ATOM 2228 O O . THR B 1 106 ? -1.177 13.781 14.367 1 98.31 106 THR B O 1
ATOM 2231 N N . ILE B 1 107 ? -0.321 14.875 12.57 1 97.19 107 ILE B N 1
ATOM 2232 C CA . ILE B 1 107 ? 0.455 13.68 12.258 1 97.19 107 ILE B CA 1
ATOM 2233 C C . ILE B 1 107 ? 1.928 14.047 12.102 1 97.19 107 ILE B C 1
ATOM 2235 O O . ILE B 1 107 ? 2.256 15.188 11.758 1 97.19 107 ILE B O 1
ATOM 2239 N N . LEU B 1 108 ? 2.742 13.078 12.461 1 98.06 108 LEU B N 1
ATOM 2240 C CA . LEU B 1 108 ? 4.188 13.203 12.297 1 98.06 108 LEU B CA 1
ATOM 2241 C C . LEU B 1 108 ? 4.609 12.852 10.875 1 98.06 108 LEU B C 1
ATOM 2243 O O . LEU B 1 108 ? 4.242 11.797 10.359 1 98.06 108 LEU B O 1
ATOM 2247 N N . PHE B 1 109 ? 5.363 13.75 10.242 1 98.12 109 PHE B N 1
ATOM 2248 C CA . PHE B 1 109 ? 5.984 13.5 8.945 1 98.12 109 PHE B CA 1
ATOM 2249 C C . PHE B 1 109 ? 7.5 13.391 9.086 1 98.12 109 PHE B C 1
ATOM 2251 O O . PHE B 1 109 ? 8.133 14.227 9.742 1 98.12 109 PHE B O 1
ATOM 2258 N N . GLU B 1 110 ? 7.996 12.297 8.539 1 96.69 110 GLU B N 1
ATOM 2259 C CA . GLU B 1 110 ? 9.43 12.289 8.258 1 96.69 110 GLU B CA 1
ATOM 2260 C C . GLU B 1 110 ? 9.758 13.148 7.043 1 96.69 110 GLU B C 1
ATOM 2262 O O . GLU B 1 110 ? 9.18 12.961 5.973 1 96.69 110 GLU B O 1
ATOM 2267 N N . VAL B 1 111 ? 10.703 14.031 7.223 1 96.56 111 VAL B N 1
ATOM 2268 C CA . VAL B 1 111 ? 11.039 14.953 6.145 1 96.56 111 VAL B CA 1
ATOM 2269 C C . VAL B 1 111 ? 12.219 14.414 5.348 1 96.56 111 VAL B C 1
ATOM 2271 O O . VAL B 1 111 ? 13.266 14.078 5.914 1 96.56 111 VAL B O 1
ATOM 2274 N N . VAL B 1 112 ? 11.992 14.289 4.066 1 92.75 112 VAL B N 1
ATOM 2275 C CA . VAL B 1 112 ? 13.055 13.789 3.197 1 92.75 112 VAL B CA 1
ATOM 2276 C C . VAL B 1 112 ? 13.359 14.812 2.107 1 92.75 112 VAL B C 1
ATOM 2278 O O . VAL B 1 112 ? 12.477 15.562 1.683 1 92.75 112 VAL B O 1
ATOM 2281 N N . ASP B 1 113 ? 14.633 14.773 1.832 1 86.19 113 ASP B N 1
ATOM 2282 C CA . ASP B 1 113 ? 15.078 15.641 0.743 1 86.19 113 ASP B CA 1
ATOM 2283 C C . ASP B 1 113 ? 15.391 14.828 -0.511 1 86.19 113 ASP B C 1
ATOM 2285 O O . ASP B 1 113 ? 16.281 13.977 -0.501 1 86.19 113 ASP B O 1
ATOM 2289 N N . GLY B 1 114 ? 14.445 14.859 -1.49 1 75.31 114 GLY B N 1
ATOM 2290 C CA . GLY B 1 114 ? 14.609 14.164 -2.758 1 75.31 114 GLY B CA 1
ATOM 2291 C C . GLY B 1 114 ? 13.398 14.281 -3.662 1 75.31 114 GLY B C 1
ATOM 2292 O O . GLY B 1 114 ? 12.289 14.531 -3.191 1 75.31 114 GLY B O 1
ATOM 2293 N N . ASP B 1 115 ? 13.648 14.438 -4.844 1 72.44 115 ASP B N 1
ATOM 2294 C CA . ASP B 1 115 ? 12.547 14.531 -5.797 1 72.44 115 ASP B CA 1
ATOM 2295 C C . ASP B 1 115 ? 11.992 13.148 -6.141 1 72.44 115 ASP B C 1
ATOM 2297 O O . ASP B 1 115 ? 12.375 12.555 -7.152 1 72.44 115 ASP B O 1
ATOM 2301 N N . ILE B 1 116 ? 11.172 12.688 -5.328 1 70.75 116 ILE B N 1
ATOM 2302 C CA . ILE B 1 116 ? 10.688 11.312 -5.484 1 70.75 116 ILE B CA 1
ATOM 2303 C C . ILE B 1 116 ? 9.375 11.32 -6.266 1 70.75 116 ILE B C 1
ATOM 2305 O O . ILE B 1 116 ? 8.688 10.297 -6.332 1 70.75 116 ILE B O 1
ATOM 2309 N N . GLY B 1 117 ? 8.93 12.414 -6.773 1 77.88 117 GLY B N 1
ATOM 2310 C CA . GLY B 1 117 ? 7.738 12.508 -7.609 1 77.88 117 GLY B CA 1
ATOM 2311 C C . GLY B 1 117 ? 6.48 12.812 -6.82 1 77.88 117 GLY B C 1
ATOM 2312 O O . GLY B 1 117 ? 5.551 13.438 -7.34 1 77.88 117 GLY B O 1
ATOM 2313 N N . TYR B 1 118 ? 6.457 12.422 -5.57 1 89.44 118 TYR B N 1
ATOM 2314 C CA . TYR B 1 118 ? 5.293 12.703 -4.734 1 89.44 118 TYR B CA 1
ATOM 2315 C C . TYR B 1 118 ? 5.625 13.742 -3.666 1 89.44 118 TYR B C 1
ATOM 2317 O O . TYR B 1 118 ? 6.762 13.797 -3.184 1 89.44 118 TYR B O 1
ATOM 2325 N N . ASN B 1 119 ? 4.637 14.469 -3.312 1 93.44 119 ASN B N 1
ATOM 2326 C CA . ASN B 1 119 ? 4.836 15.477 -2.275 1 93.44 119 ASN B CA 1
ATOM 2327 C C . ASN B 1 119 ? 4.746 14.867 -0.879 1 93.44 119 ASN B C 1
ATOM 2329 O O . ASN B 1 119 ? 5.5 15.25 0.018 1 93.44 119 ASN B O 1
ATOM 2333 N N . ILE B 1 120 ? 3.848 13.961 -0.742 1 95.69 120 ILE B N 1
ATOM 2334 C CA . ILE B 1 120 ? 3.639 13.266 0.526 1 95.69 120 ILE B CA 1
ATOM 2335 C C . ILE B 1 120 ? 3.395 11.781 0.271 1 95.69 120 ILE B C 1
ATOM 2337 O O . ILE B 1 120 ? 2.744 11.414 -0.709 1 95.69 120 ILE B O 1
ATOM 2341 N N . ILE B 1 121 ? 3.99 10.945 1.052 1 94.88 121 ILE B N 1
ATOM 2342 C CA . ILE B 1 121 ? 3.594 9.555 1.188 1 94.88 121 ILE B CA 1
ATOM 2343 C C . ILE B 1 121 ? 2.83 9.359 2.496 1 94.88 121 ILE B C 1
ATOM 2345 O O . ILE B 1 121 ? 3.377 9.57 3.58 1 94.88 121 ILE B O 1
ATOM 2349 N N . LEU B 1 122 ? 1.6 9.055 2.373 1 97.5 122 LEU B N 1
ATOM 2350 C CA . LEU B 1 122 ? 0.806 8.711 3.549 1 97.5 122 LEU B CA 1
ATOM 2351 C C . LEU B 1 122 ? 0.918 7.227 3.865 1 97.5 122 LEU B C 1
ATOM 2353 O O . LEU B 1 122 ? 0.39 6.391 3.129 1 97.5 122 LEU B O 1
ATOM 2357 N N . GLY B 1 123 ? 1.562 6.953 4.953 1 97.12 123 GLY B N 1
ATOM 2358 C CA . GLY B 1 123 ? 1.793 5.57 5.348 1 97.12 123 GLY B CA 1
ATOM 2359 C C . GLY B 1 123 ? 0.806 5.07 6.387 1 97.12 123 GLY B C 1
ATOM 2360 O O . GLY B 1 123 ? -0.227 5.703 6.621 1 97.12 123 GLY B O 1
ATOM 2361 N N . ARG B 1 124 ? 1.176 3.969 6.992 1 97.06 124 ARG B N 1
ATOM 2362 C CA . ARG B 1 124 ? 0.295 3.211 7.875 1 97.06 124 ARG B CA 1
ATOM 2363 C C . ARG B 1 124 ? -0.038 4.008 9.133 1 97.06 124 ARG B C 1
ATOM 2365 O O . ARG B 1 124 ? -1.156 3.93 9.648 1 97.06 124 ARG B O 1
ATOM 2372 N N . PRO B 1 125 ? 0.828 4.832 9.648 1 97.31 125 PRO B N 1
ATOM 2373 C CA . PRO B 1 125 ? 0.452 5.566 10.852 1 97.31 125 PRO B CA 1
ATOM 2374 C C . PRO B 1 125 ? -0.794 6.426 10.656 1 97.31 125 PRO B C 1
ATOM 2376 O O . PRO B 1 125 ? -1.711 6.391 11.484 1 97.31 125 PRO B O 1
ATOM 2379 N N . TRP B 1 126 ? -0.827 7.145 9.602 1 98 126 TRP B N 1
ATOM 2380 C CA . TRP B 1 126 ? -2.008 7.961 9.344 1 98 126 TRP B CA 1
ATOM 2381 C C . TRP B 1 126 ? -3.199 7.094 8.953 1 98 126 TRP B C 1
ATOM 2383 O O . TRP B 1 126 ? -4.32 7.324 9.414 1 98 126 TRP B O 1
ATOM 2393 N N . LEU B 1 127 ? -2.949 6.137 8.156 1 97.75 127 LEU B N 1
ATOM 2394 C CA . LEU B 1 127 ? -4.008 5.254 7.676 1 97.75 127 LEU B CA 1
ATOM 2395 C C . LEU B 1 127 ? -4.703 4.559 8.844 1 97.75 127 LEU B C 1
ATOM 2397 O O . LEU B 1 127 ? -5.926 4.402 8.836 1 97.75 127 LEU B O 1
ATOM 2401 N N . HIS B 1 128 ? -3.902 4.18 9.82 1 96.88 128 HIS B N 1
ATOM 2402 C CA . HIS B 1 128 ? -4.465 3.475 10.969 1 96.88 128 HIS B CA 1
ATOM 2403 C C . HIS B 1 128 ? -5.188 4.438 11.906 1 96.88 128 HIS B C 1
ATOM 2405 O O . HIS B 1 128 ? -6.246 4.109 12.445 1 96.88 128 HIS B O 1
ATOM 2411 N N . GLU B 1 129 ? -4.586 5.574 12.07 1 95.62 129 GLU B N 1
ATOM 2412 C CA . GLU B 1 129 ? -5.23 6.574 12.914 1 95.62 129 GLU B CA 1
ATOM 2413 C C . GLU B 1 129 ? -6.598 6.961 12.359 1 95.62 129 GLU B C 1
ATOM 2415 O O . GLU B 1 129 ? -7.547 7.156 13.125 1 95.62 129 GLU B O 1
ATOM 2420 N N . MET B 1 130 ? -6.703 7.012 11.109 1 96.06 130 MET B N 1
ATOM 2421 C CA . MET B 1 130 ? -7.926 7.43 10.43 1 96.06 130 MET B CA 1
ATOM 2422 C C . MET B 1 130 ? -8.812 6.234 10.125 1 96.06 130 MET B C 1
ATOM 2424 O O . MET B 1 130 ? -9.938 6.395 9.648 1 96.06 130 MET B O 1
ATOM 2428 N N . LYS B 1 131 ? -8.242 5.043 10.352 1 95.38 131 LYS B N 1
ATOM 2429 C CA . LYS B 1 131 ? -8.93 3.795 10.023 1 95.38 131 LYS B CA 1
ATOM 2430 C C . LYS B 1 131 ? -9.359 3.766 8.562 1 95.38 131 LYS B C 1
ATOM 2432 O O . LYS B 1 131 ? -10.484 3.383 8.25 1 95.38 131 LYS B O 1
ATOM 2437 N N . VAL B 1 132 ? -8.477 4.18 7.781 1 97.69 132 VAL B N 1
ATOM 2438 C CA . VAL B 1 132 ? -8.695 4.289 6.344 1 97.69 132 VAL B CA 1
ATOM 2439 C C . VAL B 1 132 ? -8.68 2.898 5.711 1 97.69 132 VAL B C 1
ATOM 2441 O O . VAL B 1 132 ? -7.832 2.066 6.051 1 97.69 132 VAL B O 1
ATOM 2444 N N . VAL B 1 133 ? -9.625 2.645 4.812 1 98.62 133 VAL B N 1
ATOM 2445 C CA . VAL B 1 133 ? -9.594 1.498 3.908 1 98.62 133 VAL B CA 1
ATOM 2446 C C . VAL B 1 133 ? -9.422 1.98 2.469 1 98.62 133 VAL B C 1
ATOM 2448 O O . VAL B 1 133 ? -10.359 2.527 1.879 1 98.62 133 VAL B O 1
ATOM 2451 N N . PRO B 1 134 ? -8.266 1.795 1.93 1 98.69 134 PRO B N 1
ATOM 2452 C CA . PRO B 1 134 ? -8.016 2.246 0.558 1 98.69 134 PRO B CA 1
ATOM 2453 C C . PRO B 1 134 ? -8.312 1.164 -0.479 1 98.69 134 PRO B C 1
ATOM 2455 O O . PRO B 1 134 ? -8.375 -0.02 -0.14 1 98.69 134 PRO B O 1
ATOM 2458 N N . SER B 1 135 ? -8.562 1.54 -1.666 1 98.31 135 SER B N 1
ATOM 2459 C CA . SER B 1 135 ? -8.656 0.658 -2.824 1 98.31 135 SER B CA 1
ATOM 2460 C C . SER B 1 135 ? -8.086 1.318 -4.074 1 98.31 135 SER B C 1
ATOM 2462 O O . SER B 1 135 ? -8.664 2.273 -4.598 1 98.31 135 SER B O 1
ATOM 2464 N N . THR B 1 136 ? -7.012 0.759 -4.539 1 97.44 136 THR B N 1
ATOM 2465 C CA . THR B 1 136 ? -6.438 1.312 -5.762 1 97.44 136 THR B CA 1
ATOM 2466 C C . THR B 1 136 ? -7.289 0.942 -6.973 1 97.44 136 THR B C 1
ATOM 2468 O O . THR B 1 136 ? -7.387 1.714 -7.93 1 97.44 136 THR B O 1
ATOM 2471 N N . TYR B 1 137 ? -7.953 -0.173 -6.926 1 96.44 137 TYR B N 1
ATOM 2472 C CA . TYR B 1 137 ? -8.875 -0.542 -7.992 1 96.44 137 TYR B CA 1
ATOM 2473 C C . TYR B 1 137 ? -9.977 0.498 -8.148 1 96.44 137 TYR B C 1
ATOM 2475 O O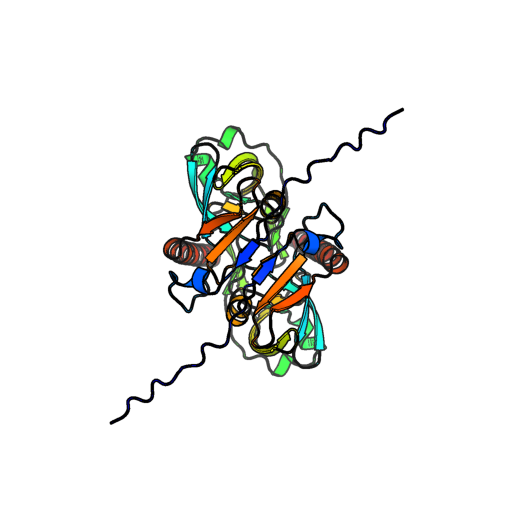 . TYR B 1 137 ? -10.266 0.946 -9.258 1 96.44 137 TYR B O 1
ATOM 2483 N N . HIS B 1 138 ? -10.523 0.943 -7.078 1 97.25 138 HIS B N 1
ATOM 2484 C CA . HIS B 1 138 ? -11.602 1.925 -7.078 1 97.25 138 HIS B CA 1
ATOM 2485 C C . HIS B 1 138 ? -11.055 3.348 -7.094 1 97.25 138 HIS B C 1
ATOM 2487 O O . HIS B 1 138 ? -11.812 4.309 -7.258 1 97.25 138 HIS B O 1
ATOM 2493 N N . ARG B 1 139 ? -9.805 3.488 -6.828 1 96.88 139 ARG B N 1
ATOM 2494 C CA . ARG B 1 139 ? -9.07 4.75 -6.785 1 96.88 139 ARG B CA 1
ATOM 2495 C C . ARG B 1 139 ? -9.695 5.711 -5.781 1 96.88 139 ARG B C 1
ATOM 2497 O O . ARG B 1 139 ? -9.938 6.875 -6.098 1 96.88 139 ARG B O 1
ATOM 2504 N N . LEU B 1 140 ? -9.961 5.242 -4.633 1 97.94 140 LEU B N 1
ATOM 2505 C CA . LEU B 1 140 ? -10.438 6.039 -3.51 1 97.94 140 LEU B CA 1
ATOM 2506 C C . LEU B 1 140 ? -10.164 5.332 -2.188 1 97.94 140 LEU B C 1
ATOM 2508 O O . LEU B 1 140 ? -9.75 4.168 -2.174 1 97.94 140 LEU B O 1
ATOM 2512 N N . PHE B 1 141 ? -10.211 6.012 -1.13 1 98.56 141 PHE B N 1
ATOM 2513 C CA . PHE B 1 141 ? -10.273 5.355 0.17 1 98.56 141 PHE B CA 1
ATOM 2514 C C . PHE B 1 141 ? -11.477 5.855 0.969 1 98.56 141 PHE B C 1
ATOM 2516 O O . PHE B 1 141 ? -12.023 6.918 0.672 1 98.56 141 PHE B O 1
ATOM 2523 N N . LYS B 1 142 ? -11.93 5.066 1.826 1 98.5 142 LYS B N 1
ATOM 2524 C CA . LYS B 1 142 ? -13.047 5.367 2.725 1 98.5 142 LYS B CA 1
ATOM 2525 C C . LYS B 1 142 ? -12.625 5.242 4.184 1 98.5 142 LYS B C 1
ATOM 2527 O O . LYS B 1 142 ? -11.695 4.492 4.508 1 98.5 142 LYS B O 1
ATOM 2532 N N . PHE B 1 143 ? -13.305 5.98 5.02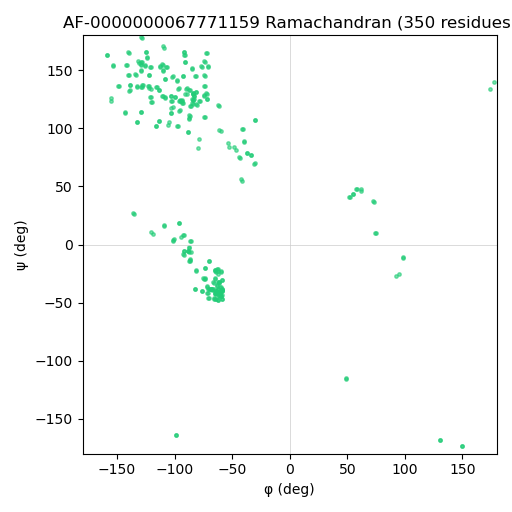3 1 97.94 143 PHE B N 1
ATOM 2533 C CA . PHE B 1 143 ? -13.094 5.879 6.465 1 97.94 143 PHE B CA 1
ATOM 2534 C C . PHE B 1 143 ? -14.352 6.285 7.223 1 97.94 143 PHE B C 1
ATOM 2536 O O . PHE B 1 143 ? -15.211 6.992 6.684 1 97.94 143 PHE B O 1
ATOM 2543 N N . SER B 1 144 ? -14.438 5.746 8.383 1 95.62 144 SER B N 1
ATOM 2544 C CA . SER B 1 144 ? -15.617 5.988 9.211 1 95.62 144 SER B CA 1
ATOM 2545 C C . SER B 1 144 ? -15.43 7.215 10.094 1 95.62 144 SER B C 1
ATOM 2547 O O . SER B 1 144 ? -14.344 7.434 10.641 1 95.62 144 SER B O 1
ATOM 2549 N N . THR B 1 145 ? -16.422 8.023 10.117 1 94.25 145 THR B N 1
ATOM 2550 C CA . THR B 1 145 ? -16.5 9.148 11.039 1 94.25 145 THR B CA 1
ATOM 2551 C C . THR B 1 145 ? -17.797 9.086 11.852 1 94.25 145 THR B C 1
ATOM 2553 O O . THR B 1 145 ? -18.703 8.32 11.531 1 94.25 145 THR B O 1
ATOM 2556 N N . PRO B 1 146 ? -17.875 9.859 12.914 1 89.75 146 PRO B N 1
ATOM 2557 C CA . PRO B 1 146 ? -19.125 9.898 13.672 1 89.75 146 PRO B CA 1
ATOM 2558 C C . PRO B 1 146 ? -20.312 10.352 12.836 1 89.75 146 PRO B C 1
ATOM 2560 O O . PRO B 1 146 ? -21.453 10.031 13.164 1 89.75 146 PRO B O 1
ATOM 2563 N N . GLU B 1 147 ? -20.062 11.062 11.766 1 92.38 147 GLU B N 1
ATOM 2564 C CA . GLU B 1 147 ? -21.125 11.578 10.898 1 92.38 147 GLU B CA 1
ATOM 2565 C C . GLU B 1 147 ? -21.438 10.594 9.773 1 92.38 147 GLU B C 1
ATOM 2567 O O . GLU B 1 147 ? -22.391 10.789 9.016 1 92.38 147 GLU B O 1
ATOM 2572 N N . GLY B 1 148 ? -20.672 9.578 9.703 1 94.94 148 GLY B N 1
ATOM 2573 C CA . GLY B 1 148 ? -20.859 8.609 8.633 1 94.94 148 GLY B CA 1
ATOM 2574 C C . GLY B 1 148 ? -19.562 8.281 7.895 1 94.94 148 GLY B C 1
ATOM 2575 O O . GLY B 1 148 ? -18.469 8.602 8.367 1 94.94 148 GLY B O 1
ATOM 2576 N N . ILE B 1 149 ? -19.75 7.617 6.793 1 97 149 ILE B N 1
ATOM 2577 C CA . ILE B 1 149 ? -18.594 7.246 5.969 1 97 149 ILE B CA 1
ATOM 2578 C C . ILE B 1 149 ? -18.188 8.43 5.102 1 97 149 ILE B C 1
ATOM 2580 O O . ILE B 1 149 ? -19.031 9.094 4.492 1 97 149 ILE B O 1
ATOM 2584 N N . LYS B 1 150 ? -16.953 8.695 5.133 1 97.81 150 LYS B N 1
ATOM 2585 C CA . LYS B 1 150 ? -16.359 9.672 4.223 1 97.81 150 LYS B CA 1
ATOM 2586 C C . LYS B 1 150 ? -15.422 8.992 3.227 1 97.81 150 LYS B C 1
ATOM 2588 O O . LYS B 1 150 ? -14.977 7.867 3.459 1 97.81 150 LYS B O 1
ATOM 2593 N N . GLN B 1 151 ? -15.281 9.633 2.064 1 97.94 151 GLN B N 1
ATOM 2594 C CA . GLN B 1 151 ? -14.375 9.086 1.062 1 97.94 151 GLN B CA 1
ATOM 2595 C C . GLN B 1 151 ? -13.594 10.203 0.369 1 97.94 151 GLN B C 1
ATOM 2597 O O . GLN B 1 151 ? -14.062 11.336 0.286 1 97.94 151 GLN B O 1
ATOM 2602 N N . ILE B 1 152 ? -12.398 9.953 0.011 1 98.19 152 ILE B N 1
ATOM 2603 C CA . ILE B 1 152 ? -11.562 10.812 -0.83 1 98.19 152 ILE B CA 1
ATOM 2604 C C . ILE B 1 152 ? -11.141 10.047 -2.08 1 98.19 152 ILE B C 1
ATOM 2606 O O . ILE B 1 152 ? -10.641 8.922 -1.989 1 98.19 152 ILE B O 1
ATOM 2610 N N . ARG B 1 153 ? -11.383 10.617 -3.23 1 97.38 153 ARG B N 1
ATOM 2611 C CA . ARG B 1 153 ? -11.07 10 -4.512 1 97.38 153 ARG B CA 1
ATOM 2612 C C . ARG B 1 153 ? -9.688 10.43 -5.004 1 97.38 153 ARG B C 1
ATOM 2614 O O . ARG B 1 153 ? -9.266 11.562 -4.758 1 97.38 153 ARG B O 1
ATOM 2621 N N . GLY B 1 154 ? -9.078 9.438 -5.66 1 96.88 154 GLY B N 1
ATOM 2622 C CA . GLY B 1 154 ? -7.805 9.742 -6.293 1 96.88 154 GLY B CA 1
ATOM 2623 C C . GLY B 1 154 ? -7.945 10.578 -7.547 1 96.88 154 GLY B C 1
ATOM 2624 O O . GLY B 1 154 ? -9.023 10.633 -8.141 1 96.88 154 GLY B O 1
ATOM 2625 N N . ASP B 1 155 ? -6.895 11.242 -7.863 1 93.69 155 ASP B N 1
ATOM 2626 C CA . ASP B 1 155 ? -6.75 12 -9.102 1 93.69 155 ASP B CA 1
ATOM 2627 C C . ASP B 1 155 ? -6 11.188 -10.156 1 93.69 155 ASP B C 1
ATOM 2629 O O . ASP B 1 155 ? -4.766 11.18 -10.172 1 93.69 155 ASP B O 1
ATOM 2633 N N . GLN B 1 156 ? -6.734 10.602 -11.148 1 90.56 156 GLN B N 1
ATOM 2634 C CA . GLN B 1 156 ? -6.121 9.672 -12.094 1 90.56 156 GLN B CA 1
ATOM 2635 C C . GLN B 1 156 ? -5.086 10.375 -12.961 1 90.56 156 GLN B C 1
ATOM 2637 O O . GLN B 1 156 ? -3.969 9.883 -13.133 1 90.56 156 GLN B O 1
ATOM 2642 N N . PRO B 1 157 ? -5.367 11.594 -13.445 1 90.06 157 PRO B N 1
ATOM 2643 C CA . PRO B 1 157 ? -4.34 12.297 -14.211 1 90.06 157 PRO B CA 1
ATOM 2644 C C . PRO B 1 157 ? -3.102 12.625 -13.383 1 90.06 157 PRO B C 1
ATOM 2646 O O . PRO B 1 157 ? -1.975 12.469 -13.859 1 90.06 157 PRO B O 1
ATOM 2649 N N . ALA B 1 158 ? -3.363 13.008 -12.172 1 89.75 158 ALA B N 1
ATOM 2650 C CA . ALA B 1 158 ? -2.24 13.32 -11.289 1 89.75 158 ALA B CA 1
ATOM 2651 C C . ALA B 1 158 ? -1.375 12.086 -11.047 1 89.75 158 ALA B C 1
ATOM 2653 O O . ALA B 1 158 ? -0.146 12.18 -10.992 1 89.75 158 ALA B O 1
ATOM 2654 N N . ALA B 1 159 ? -2.002 10.961 -10.859 1 90.25 159 ALA B N 1
ATOM 2655 C CA . ALA B 1 159 ? -1.271 9.719 -10.633 1 90.25 159 ALA B CA 1
ATOM 2656 C C . ALA B 1 159 ? -0.368 9.391 -11.82 1 90.25 159 ALA B C 1
ATOM 2658 O O . ALA B 1 159 ? 0.781 8.984 -11.641 1 90.25 159 ALA B O 1
ATOM 2659 N N . ARG B 1 160 ? -0.866 9.578 -12.961 1 88.44 160 ARG B N 1
ATOM 2660 C CA . ARG B 1 160 ? -0.092 9.32 -14.172 1 88.44 160 ARG B CA 1
ATOM 2661 C C . ARG B 1 160 ? 1.1 10.266 -14.273 1 88.44 160 ARG B C 1
ATOM 2663 O O . ARG B 1 160 ? 2.217 9.836 -14.57 1 88.44 160 ARG B O 1
ATOM 2670 N N . ASP B 1 161 ? 0.811 11.469 -14.047 1 87.38 161 ASP B N 1
ATOM 2671 C CA . ASP B 1 161 ? 1.854 12.484 -14.133 1 87.38 161 ASP B CA 1
ATOM 2672 C C . ASP B 1 161 ? 2.961 12.227 -13.117 1 87.38 161 ASP B C 1
ATOM 2674 O O . ASP B 1 161 ? 4.145 12.305 -13.445 1 87.38 161 ASP B O 1
ATOM 2678 N N . MET B 1 162 ? 2.547 11.914 -11.977 1 83.06 162 MET B N 1
ATOM 2679 C CA . MET B 1 162 ? 3.51 11.703 -10.906 1 83.06 162 MET B CA 1
ATOM 2680 C C . MET B 1 162 ? 4.344 10.453 -11.156 1 83.06 162 MET B C 1
ATOM 2682 O O . MET B 1 162 ? 5.535 10.414 -10.836 1 83.06 162 MET B O 1
ATOM 2686 N N . ASN B 1 163 ? 3.676 9.484 -11.656 1 82.5 163 ASN B N 1
ATOM 2687 C CA . ASN B 1 163 ? 4.406 8.273 -12.023 1 82.5 163 ASN B CA 1
ATOM 2688 C C . ASN B 1 163 ? 5.469 8.562 -13.078 1 82.5 163 ASN B C 1
ATOM 2690 O O . ASN B 1 163 ? 6.602 8.094 -12.977 1 82.5 163 ASN B O 1
ATOM 2694 N N . ALA B 1 164 ? 5.09 9.336 -14.023 1 83 164 ALA B N 1
ATOM 2695 C CA . ALA B 1 164 ? 6.027 9.703 -15.086 1 83 164 ALA B CA 1
ATOM 2696 C C . ALA B 1 164 ? 7.215 10.484 -14.523 1 83 164 ALA B C 1
ATOM 2698 O O . ALA B 1 164 ? 8.359 10.242 -14.906 1 83 164 ALA B O 1
ATOM 2699 N N . ILE B 1 165 ? 6.961 11.336 -13.648 1 79.75 165 ILE B N 1
ATOM 2700 C CA . ILE B 1 165 ? 8 12.156 -13.023 1 79.75 165 ILE B CA 1
ATOM 2701 C C . ILE B 1 165 ? 8.938 11.273 -12.203 1 79.75 165 ILE B C 1
ATOM 2703 O O . ILE B 1 165 ? 10.156 11.406 -12.281 1 79.75 165 ILE B O 1
ATOM 2707 N N . SER B 1 166 ? 8.336 10.398 -11.422 1 77.25 166 SER B N 1
ATOM 2708 C CA . SER B 1 166 ? 9.125 9.508 -10.578 1 77.25 166 SER B CA 1
ATOM 2709 C C . SER B 1 166 ? 10.07 8.648 -11.414 1 77.25 166 SER B C 1
ATOM 2711 O O . SER B 1 166 ? 11.234 8.469 -11.055 1 77.25 166 SER B O 1
ATOM 2713 N N . ILE B 1 167 ? 9.578 8.227 -12.531 1 79.81 167 ILE B N 1
ATOM 2714 C CA . ILE B 1 167 ? 10.375 7.379 -13.414 1 79.81 167 ILE B CA 1
ATOM 2715 C C . ILE B 1 167 ? 11.492 8.203 -14.047 1 79.81 167 ILE B C 1
ATOM 2717 O O . ILE B 1 167 ? 12.648 7.77 -14.078 1 79.81 167 ILE B O 1
ATOM 2721 N N . SER B 1 168 ? 11.125 9.328 -14.508 1 81.38 168 SER B N 1
ATOM 2722 C CA . SER B 1 168 ? 12.109 10.195 -15.164 1 81.38 168 SER B CA 1
ATOM 2723 C C . SER B 1 168 ? 13.195 10.625 -14.188 1 81.38 168 SER B C 1
ATOM 2725 O O . SER B 1 168 ? 14.375 10.656 -14.547 1 81.38 168 SER B O 1
ATOM 2727 N N . SER B 1 169 ? 12.789 10.945 -12.969 1 77.5 169 SER B N 1
ATOM 2728 C CA . SER B 1 169 ? 13.742 11.375 -11.953 1 77.5 169 SER B CA 1
ATOM 2729 C C . SER B 1 169 ? 14.695 10.242 -11.57 1 77.5 169 SER B C 1
ATOM 2731 O O . SER B 1 169 ? 15.891 10.469 -11.367 1 77.5 169 SER B O 1
ATOM 2733 N N . SER B 1 170 ? 14.164 9.117 -11.516 1 76.94 170 SER B N 1
ATOM 2734 C CA . SER B 1 170 ? 14.977 7.957 -11.156 1 76.94 170 SER B CA 1
ATOM 2735 C C . SER B 1 170 ? 15.984 7.633 -12.25 1 76.94 170 SER B C 1
ATOM 2737 O O . SER B 1 170 ? 17.125 7.285 -11.961 1 76.94 170 SER B O 1
ATOM 2739 N N . LYS B 1 171 ? 15.547 7.781 -13.461 1 77.69 171 LYS B N 1
ATOM 2740 C CA . LYS B 1 171 ? 16.438 7.527 -14.586 1 77.69 171 LYS B CA 1
ATOM 2741 C C . LYS B 1 171 ? 17.562 8.562 -14.648 1 77.69 171 LYS B C 1
ATOM 2743 O O . LYS B 1 171 ? 18.703 8.234 -14.984 1 77.69 171 LYS B O 1
ATOM 2748 N N . GLY B 1 172 ? 17.125 9.734 -14.344 1 75.06 172 GLY B N 1
ATOM 2749 C CA . GLY B 1 172 ? 18.125 10.781 -14.305 1 75.06 172 GLY B CA 1
ATOM 2750 C C . GLY B 1 172 ? 19.188 10.547 -13.25 1 75.06 172 GLY B C 1
ATOM 2751 O O . GLY B 1 172 ? 20.375 10.758 -13.508 1 75.06 172 GLY B O 1
ATOM 2752 N N . LYS B 1 173 ? 18.844 10.07 -12.188 1 73.88 173 LYS B N 1
ATOM 2753 C CA . LYS B 1 173 ? 19.797 9.789 -11.109 1 73.88 173 LYS B CA 1
ATOM 2754 C C . LYS B 1 173 ? 20.688 8.602 -11.461 1 73.88 173 LYS B C 1
ATOM 2756 O O . LYS B 1 173 ? 21.875 8.586 -11.125 1 73.88 173 LYS B O 1
ATOM 2761 N N . GLU B 1 174 ? 20.047 7.656 -12.102 1 72.19 174 GLU B N 1
ATOM 2762 C CA . GLU B 1 174 ? 20.812 6.484 -12.531 1 72.19 174 GLU B CA 1
ATOM 2763 C C . GLU B 1 174 ? 21.891 6.863 -13.547 1 72.19 174 GLU B C 1
ATOM 2765 O O . GLU B 1 174 ? 23 6.336 -13.5 1 72.19 174 GLU B O 1
ATOM 2770 N N . ARG B 1 175 ? 21.594 7.777 -14.336 1 70.94 175 ARG B N 1
ATOM 2771 C CA . ARG B 1 175 ? 22.547 8.234 -15.344 1 70.94 175 ARG B CA 1
ATOM 2772 C C . ARG B 1 175 ? 23.641 9.086 -14.727 1 70.94 175 ARG B C 1
ATOM 2774 O O . ARG B 1 175 ? 24.781 9.086 -15.203 1 70.94 175 ARG B O 1
ATOM 2781 N N . ALA B 1 176 ? 23.297 9.727 -13.672 1 65.62 176 ALA B N 1
ATOM 2782 C CA . ALA B 1 176 ? 24.234 10.617 -13.008 1 65.62 176 ALA B CA 1
ATOM 2783 C C . ALA B 1 176 ? 25.188 9.836 -12.094 1 65.62 176 ALA B C 1
ATOM 2785 O O . ALA B 1 176 ? 26.25 10.336 -11.719 1 65.62 176 ALA B O 1
ATOM 2786 N N . ALA B 1 177 ? 24.812 8.734 -11.703 1 61.5 177 ALA B N 1
ATOM 2787 C CA . ALA B 1 177 ? 25.656 7.902 -10.852 1 61.5 177 ALA B CA 1
ATOM 2788 C C . ALA B 1 177 ? 26.625 7.07 -11.695 1 61.5 177 ALA B C 1
ATOM 2790 O O . ALA B 1 177 ? 27.766 6.859 -11.305 1 61.5 177 ALA B O 1
#

Solvent-accessible surface area (backbone atoms only — n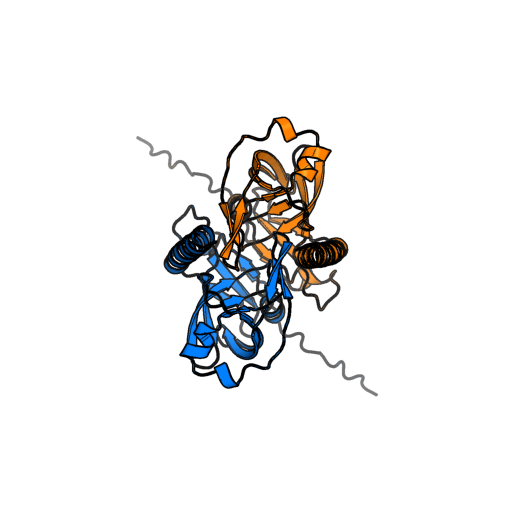ot comparable to full-atom values): 19119 Å² total; per-residue (Å²): 134,82,77,74,75,75,70,71,73,68,71,67,75,49,69,45,73,47,49,77,74,61,35,64,88,53,78,77,87,74,66,57,54,31,18,27,69,44,32,42,72,94,39,78,42,60,45,26,32,51,22,53,65,32,77,45,26,36,31,26,44,66,60,32,52,76,68,70,45,61,84,65,48,40,82,43,81,45,77,44,77,47,70,82,32,43,71,43,69,32,70,13,32,37,77,45,44,31,41,60,94,82,46,75,48,76,43,66,26,40,25,32,80,65,77,35,44,49,42,28,39,43,7,28,56,59,35,43,75,51,48,39,36,48,24,51,65,45,29,32,34,35,28,52,37,87,90,35,75,45,72,53,64,37,40,68,69,57,25,52,52,30,50,51,43,25,52,52,42,21,51,51,47,60,72,72,104,134,83,77,74,73,74,70,72,72,69,72,65,73,48,69,45,74,48,48,76,72,62,34,66,89,53,78,76,87,72,67,58,54,33,19,27,69,44,32,41,73,94,38,80,42,60,46,25,32,52,23,53,63,34,78,48,27,36,30,26,43,66,58,32,53,75,67,69,43,61,85,64,47,41,83,41,81,45,79,44,76,48,75,84,30,43,68,42,70,33,70,12,32,37,76,45,44,31,41,61,94,83,46,75,48,76,43,68,25,42,26,30,81,65,77,36,46,48,43,27,40,44,6,29,58,58,35,40,73,50,48,39,38,47,24,51,63,46,28,31,32,36,28,53,37,87,91,35,75,45,73,53,63,36,40,68,68,57,26,52,50,31,50,51,43,28,52,52,43,21,50,52,47,59,72,70,101

pLDDT: mean 88.32, std 15.09, range [32.25, 98.69]

Foldseek 3Di:
DPPPPPPPVPLDWDDDDDDPVLQVVDPPDDDFFQWFWWDWDNDTFGQETEDAPFPFKAFEPVVCVVVVNNVQFDADWDWDADPVRDTFIFRGKHWIWIDDPRDIDTGIYGYGYDPQLGRMYDYDVVCVVQVWDDDVSSSKIWGTDSVGIDMTGGDVVSRVNSVVRNVVRVVVVVVVD/DPPPPPPPVPLDWDDDDDDPVLQVVDDPDDDFFQWFWWDWDNDTFGQETEDAPFPFKAFEPVVCVVVVNNVQFDADWDWGADPVRDTFIFRGKHWIWIDDPRDIDTGIHGYGYDPQLGRMYDYDVVCVVQVWDDDVSSSKIWGTDSVGIDMTGGDVVSRVNSVVSNVVRVVVVVVVD

InterPro domains:
  IPR021109 Aspartic peptidase domain superfamily [G3DSA:2.40.70.10] (27-151)

Nearest PDB structures (foldseek):
  4z2z-assembly1_B  TM=7.782E-01  e=8.077E-08  Saccharomyces cerevisiae S288C
  4rgh-assembly1_A  TM=8.498E-01  e=7.587E-07  Homo sapiens
  7d66-assembly2_K  TM=8.519E-01  e=2.067E-06  Toxoplasma gondii GT1
  7d66-assembly2_L  TM=8.481E-01  e=3.312E-06  Toxoplasma gondii GT1
  7d66-assembly2_I  TM=8.168E-01  e=2.944E-06  Toxoplasma gondii GT1

Secondary structure (DSSP, 8-state):
------------PPPEEE-GGGGTTS-SS-----EEEEEETTEEEEEEEE-TT-SS-EEEHHHHHHTT-GGGPBP---EEE-TTS-EEE--EEEEEEEEETTEEEEEEEEEE-S--S-SEEE-HHHHHHTT-EEETTTTEEEEEETTEEEEEE--HHHHHHHHHHHHHHHHHHHHH-/------------PPPEEE-GGGGTTS-SS-----EEEEEETTEEEEEEEE-TT-SS-EEEHHHHHHTT-GGGPBP---EEE-TTS-EEE--EEEEEEEEETTEEEEEEEEEE-S--S-SEEE-HHHHHHTT-EEETTTTEEEEEETTEEEEEE--HHHHHHHHHHHHHHHHHHHHH-